Protein AF-A0A963SPI1-F1 (afdb_monomer_lite)

Sequence (240 aa):
MTALRAFLAALAAMLATFTIPAAGLAQEHLEPIAEPDKGLGGYSALLRTAFDDAYADSAILNGTIIPSFTVEKSVALHERRGRYRIEVLAPQEHLWRYILAGMYGNGSVRRVDIPPDEAEKARQQEIREIMRGLPRDPRDVPLRRCSRRISGETAQLLMRAWQSGLVDIRPFEKGEITAIIMDGTSYEFWAADAEGSKRGSIYAPTYGKSDRLAKLLRSMAEFCERRGKESTVAQLASAV

Foldseek 3Di:
DPPPPPPVVVVVVVPPDPPPPPVPPLQPQQDFPPDPDCFVVPPVVLVCLQPVVQVDPQFQKKKKKAALPDWIKIWTWGDDPLWIKIKIKTFPDHSCLVVVLVCLVVVVDFDPPDDPVCGVVVSVVSSCVSCVPPDPGSNPGDIDMFMGTDDSLLVVLQSVLLVVLLSPFAADDRPNCVLSPDRWMKMKIWGADPVGIGIGIDTHDDDDSNVLNVVLRVQSVCVRVVNHDSVVNSVSSNVD

Radius of gyration: 24.72 Å; chains: 1; bounding box: 71×67×72 Å

pLDDT: mean 83.84, std 18.61, range [34.75, 98.44]

Structure (mmCIF, N/CA/C/O backbone):
data_AF-A0A963SPI1-F1
#
_entry.id   AF-A0A963SPI1-F1
#
loop_
_atom_site.group_PDB
_atom_site.id
_atom_site.type_symbol
_atom_site.label_atom_id
_atom_site.label_alt_id
_atom_site.label_comp_id
_atom_site.label_asym_id
_atom_site.label_entity_id
_atom_site.label_seq_id
_atom_site.pdbx_PDB_ins_code
_atom_site.Cartn_x
_atom_site.Cartn_y
_atom_site.Cartn_z
_atom_site.occupancy
_atom_site.B_iso_or_equiv
_atom_site.auth_seq_id
_atom_site.auth_comp_id
_atom_site.auth_asym_id
_atom_site.auth_atom_id
_atom_site.pdbx_PDB_model_num
ATOM 1 N N . MET A 1 1 ? -46.316 53.132 38.571 1.00 50.16 1 MET A N 1
ATOM 2 C CA . MET A 1 1 ? -45.222 52.128 38.574 1.00 50.16 1 MET A CA 1
ATOM 3 C C . MET A 1 1 ? -45.549 50.978 37.614 1.00 50.16 1 MET A C 1
ATOM 5 O O . MET A 1 1 ? -45.608 49.826 38.020 1.00 50.16 1 MET A O 1
ATOM 9 N N . THR A 1 2 ? -45.774 51.277 36.331 1.00 51.62 2 THR A N 1
ATOM 10 C CA . THR A 1 2 ? -46.364 50.306 35.378 1.00 51.62 2 THR A CA 1
ATOM 11 C C . THR A 1 2 ? -45.772 50.405 33.969 1.00 51.62 2 THR A C 1
ATOM 13 O O . THR A 1 2 ? -46.293 49.801 33.044 1.00 51.62 2 THR A O 1
ATOM 16 N N . ALA A 1 3 ? -44.668 51.141 33.800 1.00 46.72 3 ALA A N 1
ATOM 17 C CA . ALA A 1 3 ? -44.046 51.386 32.494 1.00 46.72 3 ALA A CA 1
ATOM 18 C C . ALA A 1 3 ? -42.634 50.781 32.345 1.00 46.72 3 ALA A C 1
ATOM 20 O O . ALA A 1 3 ? -42.069 50.818 31.261 1.00 46.72 3 ALA A O 1
ATOM 21 N N . LEU A 1 4 ? -42.061 50.190 33.404 1.00 44.88 4 LEU A N 1
ATOM 22 C CA . LEU A 1 4 ? -40.656 49.745 33.404 1.00 44.88 4 LEU A CA 1
ATOM 23 C C . LEU A 1 4 ? -40.458 48.227 33.234 1.00 44.88 4 LEU A C 1
ATOM 25 O O . LEU A 1 4 ? -39.329 47.758 33.187 1.00 44.88 4 LEU A O 1
ATOM 29 N N . ARG A 1 5 ? -41.539 47.439 33.145 1.00 45.16 5 ARG A N 1
ATOM 30 C CA . ARG A 1 5 ? -41.461 45.970 32.997 1.00 45.16 5 ARG A CA 1
ATOM 31 C C . ARG A 1 5 ? -41.656 45.464 31.564 1.00 45.16 5 ARG A C 1
ATOM 33 O O . ARG A 1 5 ? -41.385 44.300 31.307 1.00 45.16 5 ARG A O 1
ATOM 40 N N . ALA A 1 6 ? -42.064 46.325 30.631 1.00 46.97 6 ALA A N 1
ATOM 41 C CA . ALA A 1 6 ? -42.329 45.929 29.245 1.00 46.97 6 ALA A CA 1
ATOM 42 C C . ALA A 1 6 ? -41.092 45.987 28.326 1.00 46.97 6 ALA A C 1
ATOM 44 O O . ALA A 1 6 ? -41.107 45.397 27.253 1.00 46.97 6 ALA A O 1
ATOM 45 N N . PHE A 1 7 ? -40.005 46.650 28.739 1.00 41.88 7 PHE A N 1
ATOM 46 C CA . PHE A 1 7 ? -38.838 46.855 27.868 1.00 41.88 7 PHE A CA 1
ATOM 47 C C . PHE A 1 7 ? -37.773 45.748 27.947 1.00 41.88 7 PHE A C 1
ATOM 49 O O . PHE A 1 7 ? -36.949 45.626 27.048 1.00 41.88 7 PHE A O 1
ATOM 56 N N . LEU A 1 8 ? -37.801 44.899 28.980 1.00 43.69 8 LEU A N 1
ATOM 57 C CA . LEU A 1 8 ? -36.815 43.820 29.160 1.00 43.69 8 LEU A CA 1
ATOM 58 C C . LEU A 1 8 ? -37.213 42.489 28.499 1.00 43.69 8 LEU A C 1
ATOM 60 O O . LEU A 1 8 ? -36.364 41.618 28.343 1.00 43.69 8 LEU A O 1
ATOM 64 N N . ALA A 1 9 ? -38.463 42.334 28.052 1.00 45.97 9 ALA A N 1
ATOM 65 C CA . ALA A 1 9 ? -38.912 41.127 27.351 1.00 45.97 9 ALA A CA 1
ATOM 66 C C . ALA A 1 9 ? -38.620 41.151 25.836 1.00 45.97 9 ALA A C 1
ATOM 68 O O . ALA A 1 9 ? -38.639 40.105 25.195 1.00 45.97 9 ALA A O 1
ATOM 69 N N . ALA A 1 10 ? -38.318 42.319 25.258 1.00 45.59 10 ALA A N 1
ATOM 70 C CA . ALA A 1 10 ? -38.104 42.463 23.815 1.00 45.59 10 ALA A CA 1
ATOM 71 C C . ALA A 1 10 ? -36.644 42.246 23.370 1.00 45.59 10 ALA A C 1
ATOM 73 O O . ALA A 1 10 ? -36.401 42.013 22.190 1.00 45.59 10 ALA A O 1
ATOM 74 N N . LEU A 1 11 ? -35.669 42.270 24.290 1.00 43.75 11 LEU A N 1
ATOM 75 C CA . LEU A 1 11 ? -34.249 42.097 23.945 1.00 43.75 11 LEU A CA 1
ATOM 76 C C . LEU A 1 11 ? -33.774 40.632 24.005 1.00 43.75 11 LEU A C 1
ATOM 78 O O . LEU A 1 11 ? -32.748 40.294 23.425 1.00 43.75 11 LEU A O 1
ATOM 82 N N . ALA A 1 12 ? -34.532 39.742 24.652 1.00 46.97 12 ALA A N 1
ATOM 83 C CA . ALA A 1 12 ? -34.200 38.316 24.744 1.00 46.97 12 ALA A CA 1
ATOM 84 C C . ALA A 1 12 ? -34.643 37.494 23.513 1.00 46.97 12 ALA A C 1
ATOM 86 O O . ALA A 1 12 ? -34.220 36.354 23.357 1.00 46.97 12 ALA A O 1
ATOM 87 N N . ALA A 1 13 ? -35.463 38.064 22.622 1.00 49.16 13 ALA A N 1
ATOM 88 C CA . ALA A 1 13 ? -35.969 37.380 21.427 1.00 49.16 13 ALA A CA 1
ATOM 89 C C . ALA A 1 13 ? -35.150 37.657 20.147 1.00 49.16 13 ALA A C 1
ATOM 91 O O . ALA A 1 13 ? -35.401 37.038 19.118 1.00 49.16 13 ALA A O 1
ATOM 92 N N . MET A 1 14 ? -34.155 38.552 20.196 1.00 49.16 14 MET A N 1
ATOM 93 C CA . MET A 1 14 ? -33.304 38.926 19.048 1.00 49.16 14 MET A CA 1
ATOM 94 C C . MET A 1 14 ? -31.909 38.276 19.063 1.00 49.16 14 MET A C 1
ATOM 96 O O . MET A 1 14 ? -31.005 38.706 18.357 1.00 49.16 14 MET A O 1
ATOM 100 N N . LEU A 1 15 ? -31.730 37.222 19.860 1.00 49.06 15 LEU A N 1
ATOM 101 C CA . LEU A 1 15 ? -30.539 36.361 19.858 1.00 49.06 15 LEU A CA 1
ATOM 102 C C . LEU A 1 15 ? -30.896 34.907 19.506 1.00 49.06 15 LEU A C 1
ATOM 104 O O . LEU A 1 15 ? -30.156 33.976 19.811 1.00 49.06 15 LEU A O 1
ATOM 108 N N . ALA A 1 16 ? -32.020 34.712 18.813 1.00 51.41 16 ALA A N 1
ATOM 109 C CA . ALA A 1 16 ? -32.332 33.469 18.124 1.00 51.41 16 ALA A CA 1
ATOM 110 C C . ALA A 1 16 ? -31.527 33.403 16.814 1.00 51.41 16 ALA A C 1
ATOM 112 O O . ALA A 1 16 ? -32.007 33.711 15.728 1.00 51.41 16 ALA A O 1
ATOM 113 N N . THR A 1 17 ? -30.261 33.012 16.966 1.00 54.44 17 THR A N 1
ATOM 114 C CA . THR A 1 17 ? -29.636 31.970 16.139 1.00 54.44 17 THR A CA 1
ATOM 115 C C . THR A 1 17 ? -29.751 32.136 14.620 1.00 54.44 17 THR A C 1
ATOM 117 O O . THR A 1 17 ? -30.394 31.339 13.942 1.00 54.44 17 THR A O 1
ATOM 120 N N . PHE A 1 18 ? -28.973 33.064 14.058 1.00 50.84 18 PHE A N 1
ATOM 121 C CA . PHE A 1 18 ? -28.321 32.803 12.771 1.00 50.84 18 PHE A CA 1
ATOM 122 C C . PHE A 1 18 ? -27.189 31.790 12.997 1.00 50.84 18 PHE A C 1
ATOM 124 O O . PHE A 1 18 ? -26.007 32.125 12.986 1.00 50.84 18 PHE A O 1
ATOM 131 N N . THR A 1 19 ? -27.537 30.525 13.235 1.00 55.22 19 THR A N 1
ATOM 132 C CA . THR A 1 19 ? -26.597 29.439 12.956 1.00 55.22 19 THR A CA 1
ATOM 133 C C . THR A 1 19 ? -26.555 29.307 11.443 1.00 55.22 19 THR A C 1
ATOM 135 O O . THR A 1 19 ? -27.370 28.599 10.855 1.00 55.22 19 THR A O 1
ATOM 138 N N . ILE A 1 20 ? -25.653 30.049 10.797 1.00 57.66 20 ILE A N 1
ATOM 139 C CA . ILE A 1 20 ? -25.292 29.763 9.409 1.00 57.66 20 ILE A CA 1
ATOM 140 C C . ILE A 1 20 ? -24.805 28.308 9.420 1.00 57.66 20 ILE A C 1
ATOM 142 O O . ILE A 1 20 ? -23.874 28.007 10.174 1.00 57.66 20 ILE A O 1
ATOM 146 N N . PRO A 1 21 ? -25.430 27.387 8.668 1.00 52.66 21 PRO A N 1
ATOM 147 C CA . PRO A 1 21 ? -24.948 26.023 8.565 1.00 52.66 21 PRO A CA 1
ATOM 148 C C . PRO A 1 21 ? -23.606 26.054 7.828 1.00 52.66 21 PRO A C 1
ATOM 150 O O . PRO A 1 21 ? -23.531 25.900 6.615 1.00 52.66 21 PRO A O 1
ATOM 153 N N . ALA A 1 22 ? -22.517 26.235 8.574 1.00 49.44 22 ALA A N 1
ATOM 154 C CA . ALA A 1 22 ? -21.147 26.103 8.083 1.00 49.44 22 ALA A CA 1
ATOM 155 C C . ALA A 1 22 ? -20.777 24.636 7.765 1.00 49.44 22 ALA A C 1
ATOM 157 O O . ALA A 1 22 ? -19.619 24.327 7.509 1.00 49.44 22 ALA A O 1
ATOM 158 N N . ALA A 1 23 ? -21.754 23.724 7.773 1.00 50.09 23 ALA A N 1
ATOM 159 C CA . ALA A 1 23 ? -21.571 22.314 7.453 1.00 50.09 23 ALA A CA 1
ATOM 160 C C . ALA A 1 23 ? -21.518 22.028 5.937 1.00 50.09 23 ALA A C 1
ATOM 162 O O . ALA A 1 23 ? -21.155 20.923 5.553 1.00 50.09 23 ALA A O 1
ATOM 163 N N . GLY A 1 24 ? -21.852 22.996 5.073 1.00 46.28 24 GLY A N 1
ATOM 164 C CA . GLY A 1 24 ? -21.962 22.763 3.625 1.00 46.28 24 GLY A CA 1
ATOM 165 C C . GLY A 1 24 ? -20.646 22.740 2.839 1.00 46.28 24 GLY A C 1
ATOM 166 O O . GLY A 1 24 ? -20.611 22.165 1.762 1.00 46.28 24 GLY A O 1
ATOM 167 N N . LEU A 1 25 ? -19.560 23.326 3.355 1.00 46.91 25 LEU A N 1
ATOM 168 C CA . LEU A 1 25 ? -18.311 23.482 2.585 1.00 46.91 25 LEU A CA 1
ATOM 169 C C . LEU A 1 25 ? -17.257 22.397 2.859 1.00 46.91 25 LEU A C 1
ATOM 171 O O . LEU A 1 25 ? -16.253 22.336 2.161 1.00 46.91 25 LEU A O 1
ATOM 175 N N . ALA A 1 26 ? -17.466 21.529 3.854 1.00 47.22 26 ALA A N 1
ATOM 176 C CA . ALA A 1 26 ? -16.507 20.472 4.198 1.00 47.22 26 ALA A CA 1
ATOM 177 C C . ALA A 1 26 ? -16.793 19.120 3.511 1.00 47.22 26 ALA A C 1
ATOM 179 O O . ALA A 1 26 ? -15.982 18.206 3.620 1.00 47.22 26 ALA A O 1
ATOM 180 N N . GLN A 1 27 ? -17.927 18.969 2.815 1.00 46.44 27 GLN A N 1
ATOM 181 C CA . GLN A 1 27 ? -18.334 17.698 2.189 1.00 46.44 27 GLN A CA 1
ATOM 182 C C . GLN A 1 27 ? -18.247 17.685 0.655 1.00 46.44 27 GLN A C 1
ATOM 184 O O . GLN A 1 27 ? -18.363 16.616 0.063 1.00 46.44 27 GLN A O 1
ATOM 189 N N . GLU A 1 28 ? -17.963 18.816 0.002 1.00 44.62 28 GLU A N 1
ATOM 190 C CA . GLU A 1 28 ? -17.871 18.929 -1.470 1.00 44.62 28 GLU A CA 1
ATOM 191 C C . GLU A 1 28 ? -16.689 18.164 -2.105 1.00 44.62 28 GLU A C 1
ATOM 193 O O . GLU A 1 28 ? -16.480 18.231 -3.312 1.00 44.62 28 GLU A O 1
ATOM 198 N N . HIS A 1 29 ? -15.884 17.439 -1.323 1.00 49.47 29 HIS A N 1
ATOM 199 C CA . HIS A 1 29 ? -14.710 16.707 -1.821 1.00 49.47 29 HIS A CA 1
ATOM 200 C C . HIS A 1 29 ? -14.813 15.189 -1.677 1.00 49.47 29 HIS A C 1
ATOM 202 O O . HIS A 1 29 ? -13.888 14.477 -2.064 1.00 49.47 29 HIS A O 1
ATOM 208 N N . LEU A 1 30 ? -15.931 14.686 -1.151 1.00 46.31 30 LEU A N 1
ATOM 209 C CA . LEU A 1 30 ? -16.213 13.256 -1.078 1.00 46.31 30 LEU A CA 1
ATOM 210 C C . LEU A 1 30 ? -17.037 12.840 -2.292 1.00 46.31 30 LEU A C 1
ATOM 212 O O . LEU A 1 30 ? -18.181 12.415 -2.157 1.00 46.31 30 LEU A O 1
ATOM 216 N N . GLU A 1 31 ? -16.471 12.992 -3.488 1.00 48.97 31 GLU A N 1
ATOM 217 C CA . GLU A 1 31 ? -17.098 12.416 -4.673 1.00 48.97 31 GLU A CA 1
ATOM 218 C C . GLU A 1 31 ? -17.081 10.884 -4.538 1.00 48.97 31 GLU A C 1
ATOM 220 O O . GLU A 1 31 ? -16.003 10.292 -4.381 1.00 48.97 31 GLU A O 1
ATOM 225 N N . PRO A 1 32 ? -18.250 10.214 -4.575 1.00 53.91 32 PRO A N 1
ATOM 226 C CA . PRO A 1 32 ? -18.301 8.768 -4.684 1.00 53.91 32 PRO A CA 1
ATOM 227 C C . PRO A 1 32 ? -17.506 8.373 -5.921 1.00 53.91 32 PRO A C 1
ATOM 229 O O . PRO A 1 32 ? -17.766 8.858 -7.022 1.00 53.91 32 PRO A O 1
ATOM 232 N N . ILE A 1 33 ? -16.510 7.512 -5.744 1.00 53.50 33 ILE A N 1
ATOM 233 C CA . ILE A 1 33 ? -15.675 7.074 -6.859 1.00 53.50 33 ILE A CA 1
ATOM 234 C C . ILE A 1 33 ? -16.546 6.172 -7.726 1.00 53.50 33 ILE A C 1
ATOM 236 O O . ILE A 1 33 ? -16.754 5.006 -7.399 1.00 53.50 33 ILE A O 1
ATOM 240 N N . ALA A 1 34 ? -17.102 6.755 -8.789 1.00 47.00 34 ALA A N 1
ATOM 241 C CA . ALA A 1 34 ? -18.161 6.143 -9.582 1.00 47.00 34 ALA A CA 1
ATOM 242 C C . ALA A 1 34 ? -17.726 4.837 -10.261 1.00 47.00 34 ALA A C 1
ATOM 244 O O . ALA A 1 34 ? -18.569 3.989 -10.513 1.00 47.00 34 ALA A O 1
ATOM 245 N N . GLU A 1 35 ? -16.430 4.621 -10.485 1.00 48.31 35 GLU A N 1
ATOM 246 C CA . GLU A 1 35 ? -15.875 3.338 -10.912 1.00 48.31 35 GLU A CA 1
ATOM 247 C C . GLU A 1 35 ? -14.412 3.228 -10.450 1.00 48.31 35 GLU A C 1
ATOM 249 O O . GLU A 1 35 ? -13.738 4.256 -10.318 1.00 48.31 35 GLU A O 1
ATOM 254 N N . PRO A 1 36 ? -13.867 2.015 -10.220 1.00 46.44 36 PRO A N 1
ATOM 255 C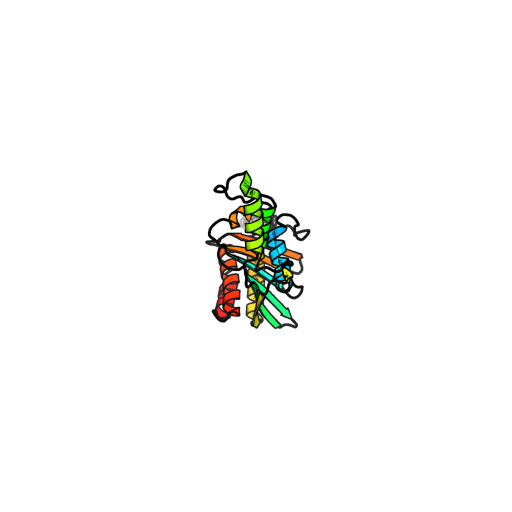 CA . PRO A 1 36 ? -12.428 1.829 -10.087 1.00 46.44 36 PRO A CA 1
ATOM 256 C C . PRO A 1 36 ? -11.731 2.383 -11.336 1.00 46.44 36 PRO A C 1
ATOM 258 O O . PRO A 1 36 ? -11.777 1.817 -12.425 1.00 46.44 36 PRO A O 1
ATOM 261 N N . ASP A 1 37 ? -11.130 3.547 -11.131 1.00 43.88 37 ASP A N 1
ATOM 262 C CA . ASP A 1 37 ? -10.490 4.396 -12.119 1.00 43.88 37 ASP A CA 1
ATOM 263 C C . ASP A 1 37 ? -9.557 3.626 -13.062 1.00 43.88 37 ASP A C 1
ATOM 265 O O . ASP A 1 37 ? -8.647 2.909 -12.637 1.00 43.88 37 ASP A O 1
ATOM 269 N N . LYS A 1 38 ? -9.790 3.802 -14.365 1.00 40.81 38 LYS A N 1
ATOM 270 C CA . LYS A 1 38 ? -8.961 3.260 -15.449 1.00 40.81 38 LYS A CA 1
ATOM 271 C C . LYS A 1 38 ? -7.792 4.199 -15.803 1.00 40.81 38 LYS A C 1
ATOM 273 O O . LYS A 1 38 ? -6.971 3.853 -16.650 1.00 40.81 38 LYS A O 1
ATOM 278 N N . GLY A 1 39 ? -7.679 5.384 -15.188 1.00 34.75 39 GLY A N 1
ATOM 279 C CA . GLY A 1 39 ? -6.649 6.396 -15.455 1.00 34.75 39 GLY A CA 1
ATOM 280 C C . GLY A 1 39 ? -5.752 6.650 -14.240 1.00 34.75 39 GLY A C 1
ATOM 281 O O . GLY A 1 39 ? -6.246 7.005 -13.190 1.00 34.75 39 GLY A O 1
ATOM 282 N N . LEU A 1 40 ? -4.428 6.488 -14.404 1.00 45.50 40 LEU A N 1
ATOM 283 C CA . LEU A 1 40 ? -3.452 5.911 -13.437 1.00 45.50 40 LEU A CA 1
ATOM 284 C C . LEU A 1 40 ? -3.445 4.374 -13.413 1.00 45.50 40 LEU A C 1
ATOM 286 O O . LEU A 1 40 ? -2.625 3.777 -12.717 1.00 45.50 40 LEU A O 1
ATOM 290 N N . GLY A 1 41 ? -4.291 3.743 -14.237 1.00 49.94 41 GLY A N 1
ATOM 291 C CA . GLY A 1 41 ? -4.632 2.313 -14.259 1.00 49.94 41 GLY A CA 1
ATOM 292 C C . GLY A 1 41 ? -3.511 1.299 -14.523 1.00 49.94 41 GLY A C 1
ATOM 293 O O . GLY A 1 41 ? -3.811 0.151 -14.819 1.00 49.94 41 GLY A O 1
ATOM 294 N N . GLY A 1 42 ? -2.240 1.689 -14.415 1.00 70.69 42 GLY A N 1
ATOM 295 C CA . GLY A 1 42 ? -1.113 0.767 -14.355 1.00 70.69 42 GLY A CA 1
ATOM 296 C C . GLY A 1 42 ? -0.825 0.349 -12.918 1.00 70.69 42 GLY A C 1
ATOM 297 O O . GLY A 1 42 ? -1.069 -0.796 -12.559 1.00 70.69 42 GLY A O 1
ATOM 298 N N . TYR A 1 43 ? -0.310 1.264 -12.084 1.00 86.88 43 TYR A N 1
ATOM 299 C CA . TYR A 1 43 ? 0.331 0.842 -10.837 1.00 86.88 43 TYR A CA 1
ATOM 300 C C . TYR A 1 43 ? -0.631 0.545 -9.688 1.00 86.88 43 TYR A C 1
ATOM 302 O O . TYR A 1 43 ? -0.568 -0.546 -9.138 1.00 86.88 43 TYR A O 1
ATOM 310 N N . SER A 1 44 ? -1.583 1.423 -9.367 1.00 85.75 44 SER A N 1
ATOM 311 C CA . SER A 1 44 ? -2.592 1.111 -8.340 1.00 85.75 44 SER A CA 1
ATOM 312 C C . SER A 1 44 ? -3.443 -0.102 -8.741 1.00 85.75 44 SER A C 1
ATOM 314 O O . SER A 1 44 ? -3.796 -0.928 -7.904 1.00 85.75 44 SER A O 1
ATOM 316 N N . ALA A 1 45 ? -3.724 -0.268 -10.040 1.00 86.75 45 ALA A N 1
ATOM 317 C CA . ALA A 1 45 ? -4.393 -1.459 -10.564 1.00 86.75 45 ALA A CA 1
ATOM 318 C C . ALA A 1 45 ? -3.518 -2.718 -10.436 1.00 86.75 45 ALA A C 1
ATOM 320 O O . ALA A 1 45 ? -4.021 -3.765 -10.032 1.00 86.75 45 ALA A O 1
ATOM 321 N N . LEU A 1 46 ? -2.215 -2.613 -10.718 1.00 91.50 46 LEU A N 1
ATOM 322 C CA . LEU A 1 46 ? -1.233 -3.675 -10.496 1.00 91.50 46 LEU A CA 1
ATOM 323 C C . LEU A 1 46 ? -1.173 -4.071 -9.020 1.00 91.50 46 LEU A C 1
ATOM 325 O O . LEU A 1 46 ? -1.220 -5.256 -8.715 1.00 91.50 46 LEU A O 1
ATOM 329 N N . LEU A 1 47 ? -1.119 -3.093 -8.112 1.00 93.31 47 LEU A N 1
ATOM 330 C CA . LEU A 1 47 ? -1.105 -3.314 -6.667 1.00 93.31 47 LEU A CA 1
ATOM 331 C C . LEU A 1 47 ? -2.384 -4.017 -6.211 1.00 93.31 47 LEU A C 1
ATOM 333 O O . LEU A 1 47 ? -2.305 -5.010 -5.502 1.00 93.31 47 LEU A O 1
ATOM 337 N N . ARG A 1 48 ? -3.558 -3.564 -6.660 1.00 91.19 48 ARG A N 1
ATOM 338 C CA . ARG A 1 48 ? -4.842 -4.226 -6.367 1.00 91.19 48 ARG A CA 1
ATOM 339 C C . ARG A 1 48 ? -4.921 -5.637 -6.930 1.00 91.19 48 ARG A C 1
ATOM 341 O O . ARG A 1 48 ? -5.480 -6.509 -6.286 1.00 91.19 48 ARG A O 1
ATOM 348 N N . THR A 1 49 ? -4.362 -5.848 -8.117 1.00 92.94 49 THR A N 1
ATOM 349 C CA . THR A 1 49 ? -4.303 -7.163 -8.761 1.00 92.94 49 THR A CA 1
ATOM 350 C C . THR A 1 49 ? -3.397 -8.107 -7.975 1.00 92.94 49 THR A C 1
ATOM 352 O O . THR A 1 49 ? -3.776 -9.240 -7.717 1.00 92.94 49 THR A O 1
ATOM 355 N N . ALA A 1 50 ? -2.215 -7.642 -7.569 1.00 95.56 50 ALA A N 1
ATOM 356 C CA . ALA A 1 50 ? -1.263 -8.441 -6.808 1.00 95.56 50 ALA A CA 1
ATOM 357 C C . ALA A 1 50 ? -1.706 -8.661 -5.352 1.00 95.56 50 ALA A C 1
ATOM 359 O O . ALA A 1 50 ? -1.364 -9.679 -4.769 1.00 95.56 50 ALA A O 1
ATOM 360 N N . PHE A 1 51 ? -2.444 -7.722 -4.755 1.00 96.75 51 PHE A N 1
ATOM 361 C CA . PHE A 1 51 ? -2.931 -7.782 -3.372 1.00 96.75 51 PHE A CA 1
ATOM 362 C C . PHE A 1 51 ? -4.440 -8.025 -3.280 1.00 96.75 51 PHE A C 1
ATOM 364 O O . PHE A 1 51 ? -5.074 -7.518 -2.356 1.00 96.75 51 PHE A O 1
ATOM 371 N N . ASP A 1 52 ? -5.021 -8.763 -4.221 1.00 93.75 52 ASP A N 1
ATOM 372 C CA . ASP A 1 52 ? -6.466 -9.002 -4.326 1.00 93.75 52 ASP A CA 1
ATOM 373 C C . ASP A 1 52 ? -7.129 -9.387 -2.991 1.00 93.75 52 ASP A C 1
ATOM 375 O O . ASP A 1 52 ? -8.148 -8.810 -2.613 1.00 93.75 52 ASP A O 1
ATOM 379 N N . ASP A 1 53 ? -6.492 -10.259 -2.212 1.00 92.12 53 ASP A N 1
ATOM 380 C CA . ASP A 1 53 ? -6.943 -10.684 -0.889 1.00 92.12 53 ASP A CA 1
ATOM 381 C C . ASP A 1 53 ? -7.129 -9.516 0.090 1.00 92.12 53 ASP A C 1
ATOM 383 O O . ASP A 1 53 ? -8.076 -9.509 0.878 1.00 92.12 53 ASP A O 1
ATOM 387 N N . ALA A 1 54 ? -6.260 -8.505 0.037 1.00 94.06 54 ALA A N 1
ATOM 388 C CA . ALA A 1 54 ? -6.351 -7.329 0.898 1.00 94.06 54 ALA A CA 1
ATOM 389 C C . ALA A 1 54 ? -7.480 -6.368 0.472 1.00 94.06 54 ALA A C 1
ATOM 391 O O . ALA A 1 54 ? -7.849 -5.489 1.253 1.00 94.06 54 ALA A O 1
ATOM 392 N N . TYR A 1 55 ? -8.030 -6.546 -0.734 1.00 90.56 55 TYR A N 1
ATOM 393 C CA . TYR A 1 55 ? -9.176 -5.813 -1.286 1.00 90.56 55 TYR A CA 1
ATOM 394 C C . TYR A 1 55 ? -10.447 -6.675 -1.393 1.00 90.56 55 TYR A C 1
ATOM 396 O O . TYR A 1 55 ? -11.445 -6.221 -1.949 1.00 90.56 55 TYR A O 1
ATOM 404 N N . ALA A 1 56 ? -10.431 -7.908 -0.880 1.00 90.19 56 ALA A N 1
ATOM 405 C CA . ALA A 1 56 ? -11.593 -8.791 -0.890 1.00 90.19 56 ALA A CA 1
ATOM 406 C C . ALA A 1 56 ? -12.748 -8.223 -0.045 1.00 90.19 56 ALA A C 1
ATOM 408 O O . ALA A 1 56 ? -12.510 -7.499 0.917 1.00 90.19 56 ALA A O 1
ATOM 409 N N . ASP A 1 57 ? -13.984 -8.667 -0.295 1.00 85.81 57 ASP A N 1
ATOM 410 C CA . ASP A 1 57 ? -15.208 -8.200 0.395 1.00 85.81 57 ASP A CA 1
ATOM 411 C C . ASP A 1 57 ? -15.165 -8.286 1.933 1.00 85.81 57 ASP A C 1
ATOM 413 O O . ASP A 1 57 ? -15.935 -7.638 2.636 1.00 85.81 57 ASP A O 1
ATOM 417 N N . SER A 1 58 ? -14.275 -9.117 2.481 1.00 88.88 58 SER A N 1
ATOM 418 C CA . SER A 1 58 ? -14.079 -9.241 3.930 1.00 88.88 58 SER A CA 1
ATOM 419 C C . SER A 1 58 ? -13.181 -8.161 4.544 1.00 88.88 58 SER A C 1
ATOM 421 O O . SER A 1 58 ? -13.060 -8.110 5.771 1.00 88.88 58 SER A O 1
ATOM 423 N N . ALA A 1 59 ? -12.504 -7.352 3.726 1.00 93.75 59 ALA A N 1
ATOM 424 C CA . ALA A 1 59 ? -11.683 -6.233 4.162 1.00 93.75 59 ALA A CA 1
ATOM 425 C C . ALA A 1 59 ? -12.574 -5.004 4.384 1.00 93.75 59 ALA A C 1
ATOM 427 O O . ALA A 1 59 ? -13.198 -4.497 3.458 1.00 93.75 59 ALA A O 1
ATOM 428 N N . ILE A 1 60 ? -12.629 -4.512 5.621 1.00 94.31 60 ILE A N 1
ATOM 429 C CA . ILE A 1 60 ? -13.408 -3.312 5.969 1.00 94.31 60 ILE A CA 1
ATOM 430 C C . ILE A 1 60 ? -12.630 -2.044 5.596 1.00 94.31 60 ILE A C 1
ATOM 432 O O . ILE A 1 60 ? -13.190 -1.058 5.121 1.00 94.31 60 ILE A O 1
ATOM 436 N N . LEU A 1 61 ? -11.318 -2.072 5.824 1.00 95.50 61 LEU A N 1
ATOM 437 C CA . LEU A 1 61 ? -10.392 -1.023 5.417 1.00 95.50 61 LEU A CA 1
ATOM 438 C C . LEU A 1 61 ? -9.111 -1.650 4.880 1.00 95.50 61 LEU A C 1
ATOM 440 O O . LEU A 1 61 ? -8.715 -2.745 5.292 1.00 95.50 61 LEU A O 1
ATOM 444 N N . ASN A 1 62 ? -8.472 -0.926 3.972 1.00 96.12 62 ASN A N 1
ATOM 445 C CA . ASN A 1 62 ? -7.207 -1.275 3.353 1.00 96.12 62 ASN A CA 1
ATOM 446 C C . ASN A 1 62 ? -6.318 -0.028 3.280 1.00 96.12 62 ASN A C 1
ATOM 448 O O . ASN A 1 62 ? -6.797 1.085 3.049 1.00 96.12 62 ASN A O 1
ATOM 452 N N . GLY A 1 63 ? -5.014 -0.212 3.447 1.00 96.56 63 GLY A N 1
ATOM 453 C CA . GLY A 1 63 ? -4.041 0.754 2.973 1.00 96.56 63 GLY A CA 1
ATOM 454 C C . GLY A 1 63 ? -2.823 0.080 2.364 1.00 96.56 63 GLY A C 1
ATOM 455 O O . GLY A 1 63 ? -2.391 -0.980 2.810 1.00 96.56 63 GLY A O 1
ATOM 456 N N . THR A 1 64 ? -2.243 0.718 1.355 1.00 96.69 64 THR A N 1
ATOM 457 C CA . THR A 1 64 ? -1.027 0.262 0.687 1.00 96.69 64 THR A CA 1
ATOM 458 C C . THR A 1 64 ? 0.096 1.262 0.927 1.00 96.69 64 THR A C 1
ATOM 460 O O . THR A 1 64 ? -0.044 2.453 0.667 1.00 96.69 64 THR A O 1
ATOM 463 N N . ILE A 1 65 ? 1.214 0.772 1.454 1.00 96.56 65 ILE A N 1
ATOM 464 C CA . ILE A 1 65 ? 2.465 1.501 1.651 1.00 96.56 65 ILE A CA 1
ATOM 465 C C . ILE A 1 65 ? 3.325 1.266 0.408 1.00 96.56 65 ILE A C 1
ATOM 467 O O . ILE A 1 65 ? 3.646 0.119 0.093 1.00 96.56 65 ILE A O 1
ATOM 471 N N . ILE A 1 66 ? 3.715 2.345 -0.268 1.00 94.94 66 ILE A N 1
ATOM 472 C CA . ILE A 1 66 ? 4.465 2.324 -1.529 1.00 94.94 66 ILE A CA 1
ATOM 473 C C . ILE A 1 66 ? 5.775 3.109 -1.332 1.00 94.94 66 ILE A C 1
ATOM 475 O O . ILE A 1 66 ? 5.818 4.321 -1.566 1.00 94.94 66 ILE A O 1
ATOM 479 N N . PRO A 1 67 ? 6.836 2.467 -0.818 1.00 92.81 67 PRO A N 1
ATOM 480 C CA . PRO A 1 67 ? 8.133 3.108 -0.625 1.00 92.81 67 PRO A CA 1
ATOM 481 C C . PRO A 1 67 ? 8.957 3.125 -1.921 1.00 92.81 67 PRO A C 1
ATOM 483 O O . PRO A 1 67 ? 8.859 2.203 -2.724 1.00 92.81 67 PRO A O 1
ATOM 486 N N . SER A 1 68 ? 9.825 4.128 -2.106 1.00 89.12 68 SER A N 1
ATOM 487 C CA . SER A 1 68 ? 10.624 4.258 -3.342 1.00 89.12 68 SER A CA 1
ATOM 488 C C . SER A 1 68 ? 11.686 3.155 -3.514 1.00 89.12 68 SER A C 1
ATOM 490 O O . SER A 1 68 ? 12.007 2.773 -4.636 1.00 89.12 68 SER A O 1
ATOM 492 N N . PHE A 1 69 ? 12.229 2.623 -2.410 1.00 88.44 69 PHE A N 1
ATOM 493 C CA . PHE A 1 69 ? 13.416 1.742 -2.422 1.00 88.44 69 PHE A CA 1
ATOM 494 C C . PHE A 1 69 ? 13.243 0.405 -1.700 1.00 88.44 69 PHE A C 1
ATOM 496 O O . PHE A 1 69 ? 14.199 -0.354 -1.562 1.00 88.44 69 PHE A O 1
ATOM 503 N N . THR A 1 70 ? 12.043 0.108 -1.203 1.00 93.62 70 THR A N 1
ATOM 504 C CA . THR A 1 70 ? 11.741 -1.211 -0.626 1.00 93.62 70 THR A CA 1
ATOM 505 C C . THR A 1 70 ? 10.422 -1.740 -1.169 1.00 93.62 70 THR A C 1
ATOM 507 O O . THR A 1 70 ? 9.666 -0.988 -1.781 1.00 93.62 70 THR A O 1
ATOM 510 N N . VAL A 1 71 ? 10.170 -3.035 -0.999 1.00 96.12 71 VAL A N 1
ATOM 511 C CA . VAL A 1 71 ? 8.940 -3.654 -1.500 1.00 96.12 71 VAL A CA 1
ATOM 512 C C . VAL A 1 71 ? 7.701 -3.025 -0.871 1.00 96.12 71 VAL A C 1
ATOM 514 O O . VAL A 1 71 ? 7.702 -2.599 0.290 1.00 96.12 71 VAL A O 1
ATOM 517 N N . GLU A 1 72 ? 6.630 -3.009 -1.648 1.00 96.81 72 GLU A N 1
ATOM 518 C CA . GLU A 1 72 ? 5.340 -2.475 -1.250 1.00 96.81 72 GLU A CA 1
ATOM 519 C C . GLU A 1 72 ? 4.707 -3.343 -0.155 1.00 96.81 72 GLU A C 1
ATOM 521 O O . GLU A 1 72 ? 5.055 -4.512 0.034 1.00 96.81 72 GLU A O 1
ATOM 526 N N . LYS A 1 73 ? 3.757 -2.785 0.595 1.00 98.19 73 LYS A N 1
ATOM 527 C CA . LYS A 1 73 ? 2.970 -3.561 1.560 1.00 98.19 73 LYS A CA 1
ATOM 528 C C . LYS A 1 73 ? 1.513 -3.164 1.491 1.00 98.19 73 LYS A C 1
ATOM 530 O O . LYS A 1 73 ? 1.216 -1.983 1.615 1.00 98.19 73 LYS A O 1
ATOM 535 N N . SER A 1 74 ? 0.612 -4.130 1.391 1.00 98.06 74 SER A N 1
ATOM 536 C CA . SER A 1 74 ? -0.806 -3.905 1.661 1.00 98.06 74 SER A CA 1
ATOM 537 C C . SER A 1 74 ? -1.132 -4.338 3.083 1.00 98.06 74 SER A C 1
ATOM 539 O O . SER A 1 74 ? -0.643 -5.365 3.553 1.00 98.06 74 SER A O 1
ATOM 541 N N . VAL A 1 75 ? -1.933 -3.543 3.780 1.00 98.38 75 VAL A N 1
ATOM 542 C CA . VAL A 1 75 ? -2.418 -3.814 5.129 1.00 98.38 75 VAL A CA 1
ATOM 543 C C . VAL A 1 75 ? -3.932 -3.705 5.105 1.00 98.38 75 VAL A C 1
ATOM 545 O O . VAL A 1 75 ? -4.474 -2.667 4.736 1.00 98.38 75 VAL A O 1
ATOM 548 N N . ALA A 1 76 ? -4.612 -4.755 5.539 1.00 97.81 76 ALA A N 1
ATOM 549 C CA . ALA A 1 76 ? -6.063 -4.805 5.580 1.00 97.81 76 ALA A CA 1
ATOM 550 C C . ALA A 1 76 ? -6.556 -5.175 6.976 1.00 97.81 76 ALA A C 1
ATOM 552 O O . ALA A 1 76 ? -5.930 -5.955 7.698 1.00 97.81 76 ALA A O 1
ATOM 553 N N . LEU A 1 77 ? -7.705 -4.626 7.358 1.00 97.81 77 LEU A N 1
ATOM 554 C CA . LEU A 1 77 ? -8.467 -5.085 8.512 1.00 97.81 77 LEU A CA 1
ATOM 555 C C . LEU A 1 77 ? -9.625 -5.934 8.004 1.00 97.81 77 LEU A C 1
ATOM 557 O O . LEU A 1 77 ? -10.542 -5.418 7.366 1.00 97.81 77 LEU A O 1
ATOM 561 N N . HIS A 1 78 ? -9.604 -7.219 8.338 1.00 96.62 78 HIS A N 1
ATOM 562 C CA . HIS A 1 78 ? -10.691 -8.130 8.012 1.00 96.62 78 HIS A CA 1
ATOM 563 C C . HIS A 1 78 ? -11.593 -8.369 9.210 1.00 96.62 78 HIS A C 1
ATOM 565 O O . HIS A 1 78 ? -11.112 -8.542 10.337 1.00 96.62 78 HIS A O 1
ATOM 571 N N . GLU A 1 79 ? -12.883 -8.511 8.934 1.00 95.38 79 GLU A N 1
ATOM 572 C CA . GLU A 1 79 ? -13.878 -9.001 9.879 1.00 95.38 79 GLU A CA 1
ATOM 573 C C . GLU A 1 79 ? -14.444 -10.335 9.396 1.00 95.38 79 GLU A C 1
ATOM 575 O O . GLU A 1 79 ? -14.640 -10.580 8.206 1.00 95.38 79 GLU A O 1
ATOM 580 N N . ARG A 1 80 ? -14.627 -11.262 10.339 1.00 94.88 80 ARG A N 1
ATOM 581 C CA . ARG A 1 80 ? -15.343 -12.509 10.085 1.00 94.88 80 ARG A CA 1
ATOM 582 C C . ARG A 1 80 ? -16.028 -13.000 11.350 1.00 94.88 80 ARG A C 1
ATOM 584 O O . ARG A 1 80 ? -15.378 -13.603 12.214 1.00 94.88 80 ARG A O 1
ATOM 591 N N . ARG A 1 81 ? -17.355 -12.859 11.403 1.00 94.31 81 ARG A N 1
ATOM 592 C CA . ARG A 1 81 ? -18.209 -13.344 12.507 1.00 94.31 81 ARG A CA 1
ATOM 593 C C . ARG A 1 81 ? -17.824 -12.711 13.853 1.00 94.31 81 ARG A C 1
ATOM 595 O O . ARG A 1 81 ? -17.528 -13.420 14.814 1.00 94.31 81 ARG A O 1
ATOM 602 N N . GLY A 1 82 ? -17.743 -11.388 13.890 1.00 93.81 82 GLY A N 1
ATOM 603 C CA . GLY A 1 82 ? -17.367 -10.566 15.039 1.00 93.81 82 GLY A CA 1
ATOM 604 C C . GLY A 1 82 ? -15.887 -10.631 15.418 1.00 93.81 82 GLY A C 1
ATOM 605 O O . GLY A 1 82 ? -15.503 -10.114 16.466 1.00 93.81 82 GLY A O 1
ATOM 606 N N . ARG A 1 83 ? -15.042 -11.293 14.617 1.00 97.38 83 ARG A N 1
ATOM 607 C CA . ARG A 1 83 ? -13.603 -11.424 14.882 1.00 97.38 83 ARG A CA 1
ATOM 608 C C . ARG A 1 83 ? -12.805 -10.609 13.887 1.00 97.38 83 ARG A C 1
ATOM 610 O O . ARG A 1 83 ? -12.973 -10.777 12.682 1.00 97.38 83 ARG A O 1
ATOM 617 N N . TYR A 1 84 ? -11.890 -9.814 14.421 1.00 97.75 84 TYR A N 1
ATOM 618 C CA . TYR A 1 84 ? -11.076 -8.887 13.656 1.00 97.75 84 TYR A CA 1
ATOM 619 C C . TYR A 1 84 ? -9.633 -9.366 13.563 1.00 97.75 84 TYR A C 1
ATOM 621 O O . TYR A 1 84 ? -9.072 -9.930 14.512 1.00 97.75 84 TYR A O 1
ATOM 629 N N . ARG A 1 85 ? -9.022 -9.140 12.405 1.00 98.00 85 ARG A N 1
ATOM 630 C CA . ARG A 1 85 ? -7.604 -9.414 12.173 1.00 98.00 85 ARG A CA 1
ATOM 631 C C . ARG A 1 85 ? -7.002 -8.372 11.250 1.00 98.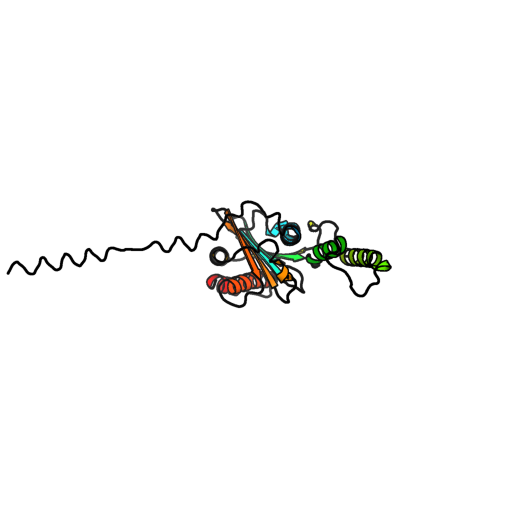00 85 ARG A C 1
ATOM 633 O O . ARG A 1 85 ? -7.627 -7.989 10.268 1.00 98.00 85 ARG A O 1
ATOM 640 N N . ILE A 1 86 ? -5.779 -7.973 11.561 1.00 98.19 86 ILE A N 1
ATOM 641 C CA . ILE A 1 86 ? -4.926 -7.236 10.638 1.00 98.19 86 ILE A CA 1
ATOM 642 C C . ILE A 1 86 ? -4.200 -8.269 9.781 1.00 98.19 86 ILE A C 1
ATOM 644 O O . ILE A 1 86 ? -3.589 -9.199 10.317 1.00 98.19 86 ILE A O 1
ATOM 648 N N . GLU A 1 87 ? -4.281 -8.111 8.469 1.00 98.19 87 GLU A N 1
ATOM 649 C CA . GLU A 1 87 ? -3.519 -8.867 7.485 1.00 98.19 87 GLU A CA 1
ATOM 650 C C . GLU A 1 87 ? -2.523 -7.937 6.791 1.00 98.19 87 GLU A C 1
ATOM 652 O O . GLU A 1 87 ? -2.842 -6.787 6.502 1.00 98.19 87 GLU A O 1
ATOM 657 N N . VAL A 1 88 ? -1.306 -8.426 6.561 1.00 98.44 88 VAL A N 1
ATOM 658 C CA . VAL A 1 88 ? -0.267 -7.724 5.804 1.00 98.44 88 VAL A CA 1
ATOM 659 C C . VAL A 1 88 ? 0.209 -8.630 4.685 1.00 98.44 88 VAL A C 1
ATOM 661 O O . VAL A 1 88 ? 0.616 -9.768 4.941 1.00 98.44 88 VAL A O 1
ATOM 664 N N . LEU A 1 89 ? 0.197 -8.099 3.469 1.00 98.44 89 LEU A N 1
ATOM 665 C CA . LEU A 1 89 ? 0.743 -8.717 2.271 1.00 98.44 89 LEU A CA 1
ATOM 666 C C . LEU A 1 89 ? 1.939 -7.895 1.798 1.00 98.44 89 LEU A C 1
ATOM 668 O O . LEU A 1 89 ? 1.842 -6.678 1.666 1.00 98.44 89 LEU A O 1
ATOM 672 N N . ALA A 1 90 ? 3.067 -8.551 1.547 1.00 98.25 90 ALA A N 1
ATOM 673 C CA . ALA A 1 90 ? 4.256 -7.914 0.987 1.00 98.25 90 ALA A CA 1
ATOM 674 C C . ALA A 1 90 ? 4.851 -8.823 -0.095 1.00 98.25 90 ALA A C 1
ATOM 676 O O . ALA A 1 90 ? 5.140 -9.986 0.209 1.00 98.25 90 ALA A O 1
ATOM 677 N N . PRO A 1 91 ? 5.067 -8.342 -1.326 1.00 97.81 91 PRO A N 1
ATOM 678 C CA . PRO A 1 91 ? 5.659 -9.148 -2.371 1.00 97.81 91 PRO A CA 1
ATOM 679 C C . PRO A 1 91 ? 7.133 -9.405 -2.040 1.00 97.81 91 PRO A C 1
ATOM 681 O O . PRO A 1 91 ? 7.767 -8.674 -1.270 1.00 97.81 91 PRO A O 1
ATOM 684 N N . GLN A 1 92 ? 7.676 -10.500 -2.565 1.00 96.56 92 GLN A N 1
ATOM 685 C CA . GLN A 1 92 ? 9.109 -10.786 -2.432 1.00 96.56 92 GLN A CA 1
ATOM 686 C C . GLN A 1 92 ? 9.965 -9.888 -3.336 1.00 96.56 92 GLN A C 1
ATOM 688 O O . GLN A 1 92 ? 11.134 -9.670 -3.039 1.00 96.56 92 GLN A O 1
ATOM 693 N N . GLU A 1 93 ? 9.361 -9.333 -4.387 1.00 95.69 93 GLU A N 1
ATOM 694 C CA . GLU A 1 93 ? 9.977 -8.460 -5.384 1.00 95.69 93 GLU A CA 1
ATOM 695 C C . GLU A 1 93 ? 9.147 -7.184 -5.554 1.00 95.69 93 GLU A C 1
ATOM 697 O O . GLU A 1 93 ? 7.933 -7.201 -5.372 1.00 95.69 93 GLU A O 1
ATOM 702 N N . HIS A 1 94 ? 9.789 -6.084 -5.942 1.00 94.88 94 HIS A N 1
ATOM 703 C CA . HIS A 1 94 ? 9.102 -4.816 -6.193 1.00 94.88 94 HIS A CA 1
ATOM 704 C C . HIS A 1 94 ? 8.126 -4.914 -7.366 1.00 94.88 94 HIS A C 1
ATOM 706 O O . HIS A 1 94 ? 8.541 -5.176 -8.501 1.00 94.88 94 HIS A O 1
ATOM 712 N N . LEU A 1 95 ? 6.852 -4.604 -7.128 1.00 94.94 95 LEU A N 1
ATOM 713 C CA . LEU A 1 95 ? 5.839 -4.599 -8.188 1.00 94.94 95 LEU A CA 1
ATOM 714 C C . LEU A 1 95 ? 6.089 -3.479 -9.207 1.00 94.94 95 LEU A C 1
ATOM 716 O O . LEU A 1 95 ? 5.762 -3.630 -10.385 1.00 94.94 95 LEU A O 1
ATOM 720 N N . TRP A 1 96 ? 6.760 -2.395 -8.805 1.00 92.31 96 TRP A N 1
ATOM 721 C CA . TRP A 1 96 ? 7.179 -1.320 -9.712 1.00 92.31 96 TRP A CA 1
ATOM 722 C C . TRP A 1 96 ? 8.007 -1.812 -10.910 1.00 92.31 96 TRP A C 1
ATOM 724 O O . TRP A 1 96 ? 7.986 -1.198 -11.977 1.00 92.31 96 TRP A O 1
ATOM 734 N N . ARG A 1 97 ? 8.693 -2.957 -10.790 1.00 94.31 97 ARG A N 1
ATOM 735 C CA . ARG A 1 97 ? 9.480 -3.541 -11.885 1.00 94.31 97 ARG A CA 1
ATOM 736 C C . ARG A 1 97 ? 8.639 -3.830 -13.137 1.00 94.31 97 ARG A C 1
ATOM 738 O O . ARG A 1 97 ? 9.149 -3.654 -14.240 1.00 94.31 97 ARG A O 1
ATOM 745 N N . TYR A 1 98 ? 7.359 -4.189 -13.001 1.00 94.44 98 TYR A N 1
ATOM 746 C CA . TYR A 1 98 ? 6.462 -4.340 -14.158 1.00 94.44 98 TYR A CA 1
ATOM 747 C C . TYR A 1 98 ? 6.234 -3.008 -14.880 1.00 94.44 98 TYR A C 1
ATOM 749 O O . TYR A 1 98 ? 6.254 -2.952 -16.110 1.00 94.44 98 TYR A O 1
ATOM 757 N N . ILE A 1 99 ? 6.051 -1.928 -14.115 1.00 91.56 99 ILE A N 1
ATOM 758 C CA . ILE A 1 99 ? 5.878 -0.582 -14.666 1.00 91.56 99 ILE A CA 1
ATOM 759 C C . ILE A 1 99 ? 7.159 -0.142 -15.368 1.00 91.56 99 ILE A C 1
ATOM 761 O O . ILE A 1 99 ? 7.101 0.303 -16.513 1.00 91.56 99 ILE A O 1
ATOM 765 N N . LEU A 1 100 ? 8.316 -0.352 -14.737 1.00 91.25 100 LEU A N 1
ATOM 766 C CA . LEU A 1 100 ? 9.613 -0.024 -15.321 1.00 91.25 100 LEU A CA 1
ATOM 767 C C . LEU A 1 100 ? 9.857 -0.777 -16.639 1.00 91.25 100 LEU A C 1
ATOM 769 O O . LEU A 1 100 ? 10.233 -0.155 -17.631 1.00 91.25 100 LEU A O 1
ATOM 773 N N . ALA A 1 101 ? 9.578 -2.084 -16.693 1.00 93.38 101 ALA A N 1
ATOM 774 C CA . ALA A 1 101 ? 9.665 -2.861 -17.933 1.00 93.38 101 ALA A CA 1
ATOM 775 C C . ALA A 1 101 ? 8.746 -2.294 -19.031 1.00 93.38 101 ALA A C 1
ATOM 777 O O . ALA A 1 101 ? 9.162 -2.170 -20.184 1.00 93.38 101 ALA A O 1
ATOM 778 N N . GLY A 1 102 ? 7.523 -1.886 -18.675 1.00 91.75 102 GLY A N 1
ATOM 779 C CA . GLY A 1 102 ? 6.602 -1.209 -19.590 1.00 91.75 102 GLY A CA 1
ATOM 780 C C . GLY A 1 102 ? 7.128 0.141 -20.093 1.00 91.75 102 GLY A C 1
ATOM 781 O O . GLY A 1 102 ? 6.998 0.439 -21.280 1.00 91.75 102 GLY A O 1
ATOM 782 N N . MET A 1 103 ? 7.776 0.927 -19.226 1.00 89.88 103 MET A N 1
ATOM 783 C CA . MET A 1 103 ? 8.387 2.217 -19.576 1.00 89.88 103 MET A CA 1
ATOM 784 C C . MET A 1 103 ? 9.582 2.068 -20.526 1.00 89.88 103 MET A C 1
ATOM 786 O O . MET A 1 103 ? 9.742 2.880 -21.435 1.00 89.88 103 MET A O 1
ATOM 790 N N . TYR A 1 104 ? 10.399 1.022 -20.376 1.00 91.06 104 TYR A N 1
ATOM 791 C CA . TYR A 1 104 ? 11.388 0.671 -21.402 1.00 91.06 104 TYR A CA 1
ATOM 792 C C . TYR A 1 104 ? 10.694 0.206 -22.692 1.00 91.06 104 TYR A C 1
ATOM 794 O O . TYR A 1 104 ? 11.029 0.663 -23.786 1.00 91.06 104 TYR A O 1
ATOM 802 N N . GLY A 1 105 ? 9.677 -0.654 -22.585 1.00 91.31 105 GLY A N 1
ATOM 803 C CA . GLY A 1 105 ? 8.950 -1.215 -23.730 1.00 91.31 105 GLY A CA 1
ATOM 804 C C . GLY A 1 105 ? 8.276 -0.170 -24.622 1.00 91.31 105 GLY A C 1
ATOM 805 O O . GLY A 1 105 ? 8.270 -0.317 -25.845 1.00 91.31 105 GLY A O 1
ATOM 806 N N . ASN A 1 106 ? 7.773 0.918 -24.038 1.00 89.81 106 ASN A N 1
ATOM 807 C CA . ASN A 1 106 ? 7.139 2.017 -24.771 1.00 89.81 106 ASN A CA 1
ATOM 808 C C . ASN A 1 106 ? 8.077 3.212 -25.048 1.00 89.81 106 ASN A C 1
ATOM 810 O O . ASN A 1 106 ? 7.648 4.185 -25.660 1.00 89.81 106 ASN A O 1
ATOM 814 N N . GLY A 1 107 ? 9.342 3.142 -24.616 1.00 87.69 107 GLY A N 1
ATOM 815 C CA . GLY A 1 107 ? 10.347 4.184 -24.845 1.00 87.69 107 GLY A CA 1
ATOM 816 C C . GLY A 1 107 ? 10.263 5.404 -23.918 1.00 87.69 107 GLY A C 1
ATOM 817 O O . GLY A 1 107 ? 11.002 6.361 -24.138 1.00 87.69 107 GLY A O 1
ATOM 818 N N . SER A 1 108 ? 9.417 5.387 -22.879 1.00 86.12 108 SER A N 1
ATOM 819 C CA . SER A 1 108 ? 9.358 6.461 -21.866 1.00 86.12 108 SER A CA 1
ATOM 820 C C . SER A 1 108 ? 10.646 6.563 -21.045 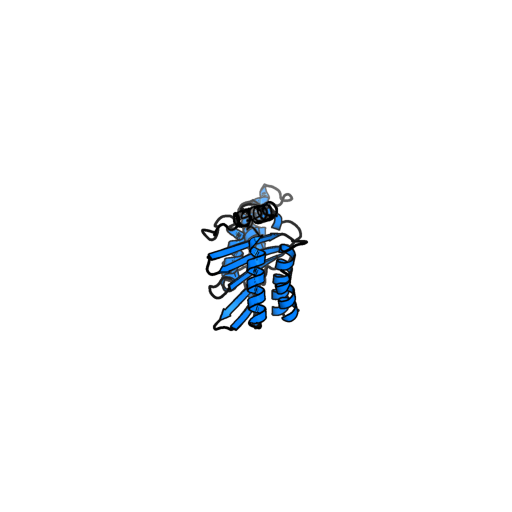1.00 86.12 108 SER A C 1
ATOM 822 O O . SER A 1 108 ? 10.976 7.632 -20.540 1.00 86.12 108 SER A O 1
ATOM 824 N N . VAL A 1 109 ? 11.374 5.452 -20.909 1.00 86.75 109 VAL A N 1
ATOM 825 C CA . VAL A 1 109 ? 12.713 5.404 -20.317 1.00 86.75 109 VAL A CA 1
ATOM 826 C C . VAL A 1 109 ? 13.693 4.946 -21.383 1.00 86.75 109 VAL A C 1
ATOM 828 O O . VAL A 1 109 ? 13.472 3.950 -22.074 1.00 86.75 109 VAL A O 1
ATOM 831 N N . ARG A 1 110 ? 14.797 5.683 -21.505 1.00 87.69 110 ARG A N 1
ATOM 832 C CA . ARG A 1 110 ? 15.896 5.370 -22.413 1.00 87.69 110 ARG A CA 1
ATOM 833 C C . ARG A 1 110 ? 17.228 5.651 -21.745 1.00 87.69 110 ARG A C 1
ATOM 835 O O . ARG A 1 110 ? 17.360 6.598 -20.972 1.00 87.69 110 ARG A O 1
ATOM 842 N N . ARG A 1 111 ? 18.215 4.842 -22.095 1.00 87.88 111 ARG A N 1
ATOM 843 C CA . ARG A 1 111 ? 19.608 5.080 -21.741 1.00 87.88 111 ARG A CA 1
ATOM 844 C C . ARG A 1 111 ? 20.193 6.108 -22.700 1.00 87.88 111 ARG A C 1
ATOM 846 O O . ARG A 1 111 ? 20.064 5.961 -23.911 1.00 87.88 111 ARG A O 1
ATOM 853 N N . VAL A 1 112 ? 20.757 7.178 -22.149 1.00 91.75 112 VAL A N 1
ATOM 854 C CA . VAL A 1 112 ? 21.334 8.291 -22.926 1.00 91.75 112 VAL A CA 1
ATOM 855 C C . VAL A 1 112 ? 22.789 8.038 -23.314 1.00 91.75 112 VAL A C 1
ATOM 857 O O . VAL A 1 112 ? 23.318 8.710 -24.189 1.00 91.75 112 VAL A O 1
ATOM 860 N N . ASP A 1 113 ? 23.420 7.067 -22.660 1.00 94.81 113 ASP A N 1
ATOM 861 C CA . ASP A 1 113 ? 24.802 6.643 -22.861 1.00 94.81 113 ASP A CA 1
ATOM 862 C C . ASP A 1 113 ? 24.969 5.616 -23.993 1.00 94.81 113 ASP A C 1
ATOM 864 O O . ASP A 1 113 ? 26.096 5.282 -24.346 1.00 94.81 113 ASP A O 1
ATOM 868 N N . ILE A 1 114 ? 23.869 5.123 -24.573 1.00 93.00 114 ILE A N 1
ATOM 869 C CA . ILE A 1 114 ? 23.889 4.086 -25.611 1.00 93.00 114 ILE A CA 1
ATOM 870 C C . ILE A 1 114 ? 23.711 4.718 -27.000 1.00 93.00 114 ILE A C 1
ATOM 872 O O . ILE A 1 114 ? 22.758 5.480 -27.196 1.00 93.00 114 ILE A O 1
ATOM 876 N N . PRO A 1 115 ? 24.583 4.395 -27.977 1.00 95.19 115 PRO A N 1
ATOM 877 C CA . PRO A 1 115 ? 24.437 4.840 -29.358 1.00 95.19 115 PRO A CA 1
ATOM 878 C C . PRO A 1 115 ? 23.057 4.506 -29.964 1.00 95.19 115 PRO A C 1
ATOM 880 O O . PRO A 1 115 ? 22.487 3.453 -29.656 1.00 95.19 115 PRO A O 1
ATOM 883 N N . PRO A 1 116 ? 22.492 5.362 -30.841 1.00 94.00 116 PRO A N 1
ATOM 884 C CA . PRO A 1 116 ? 21.153 5.149 -31.399 1.00 94.00 116 PRO A CA 1
ATOM 885 C C . PRO A 1 116 ? 20.961 3.816 -32.138 1.00 94.00 116 PRO A C 1
ATOM 887 O O . PRO A 1 116 ? 19.869 3.253 -32.103 1.00 94.00 116 PRO A O 1
ATOM 890 N N . ASP A 1 117 ? 22.005 3.307 -32.790 1.00 95.88 117 ASP A N 1
ATOM 891 C CA . ASP A 1 117 ? 22.016 2.034 -33.516 1.00 95.88 117 ASP A CA 1
ATOM 892 C C . ASP A 1 117 ? 21.999 0.804 -32.591 1.00 95.88 117 ASP A C 1
ATOM 894 O O . ASP A 1 117 ? 21.546 -0.268 -32.995 1.00 95.88 117 ASP A O 1
ATOM 898 N N . GLU A 1 118 ? 22.393 0.962 -31.325 1.00 96.50 118 GLU A N 1
ATOM 899 C CA . GLU A 1 118 ? 22.352 -0.092 -30.302 1.00 96.50 118 GLU A CA 1
ATOM 900 C C . GLU A 1 118 ? 21.156 0.025 -29.340 1.00 96.50 118 GLU A C 1
ATOM 902 O O . GLU A 1 118 ? 20.839 -0.929 -28.615 1.00 96.50 118 GLU A O 1
ATOM 907 N N . ALA A 1 119 ? 20.460 1.167 -29.343 1.00 94.38 119 ALA A N 1
ATOM 908 C CA . ALA A 1 119 ? 19.435 1.515 -28.361 1.00 94.38 119 ALA A CA 1
ATOM 909 C C . ALA A 1 119 ? 18.318 0.465 -28.242 1.00 94.38 119 ALA A C 1
ATOM 911 O O . ALA A 1 119 ? 17.905 0.122 -27.132 1.00 94.38 119 ALA A O 1
ATOM 912 N N . GLU A 1 120 ? 17.854 -0.096 -29.364 1.00 95.25 120 GLU A N 1
ATOM 913 C CA . GLU A 1 120 ? 16.792 -1.108 -29.348 1.00 95.25 120 GLU A CA 1
ATOM 914 C C . GLU A 1 120 ? 17.246 -2.414 -28.692 1.00 95.25 120 GLU A C 1
ATOM 916 O O . GLU A 1 120 ? 16.542 -2.978 -27.853 1.00 95.25 120 GLU A O 1
ATOM 921 N N . LYS A 1 121 ? 18.444 -2.894 -29.038 1.00 96.12 121 LYS A N 1
ATOM 922 C CA . LYS A 1 121 ? 18.992 -4.135 -28.481 1.00 96.12 121 LYS A CA 1
ATOM 923 C C . LYS A 1 121 ? 19.183 -4.010 -26.972 1.00 96.12 121 LYS A C 1
ATOM 925 O O . LYS A 1 121 ? 18.800 -4.925 -26.238 1.00 96.12 121 LYS A O 1
ATOM 930 N N . ALA A 1 122 ? 19.733 -2.882 -26.525 1.00 95.06 122 ALA A N 1
ATOM 931 C CA . ALA A 1 122 ? 19.907 -2.588 -25.111 1.00 95.06 122 ALA A CA 1
ATOM 932 C C . ALA A 1 122 ? 18.561 -2.523 -24.380 1.00 95.06 122 ALA A C 1
ATOM 934 O O . ALA A 1 122 ? 18.378 -3.199 -23.375 1.00 95.06 122 ALA A O 1
ATOM 935 N N . ARG A 1 123 ? 17.572 -1.814 -24.932 1.00 95.56 123 ARG A N 1
ATOM 936 C CA . ARG A 1 123 ? 16.211 -1.733 -24.378 1.00 95.56 123 ARG A CA 1
ATOM 937 C C . ARG A 1 123 ? 15.572 -3.109 -24.189 1.00 95.56 123 ARG A C 1
ATOM 939 O O . ARG A 1 123 ? 15.036 -3.401 -23.125 1.00 95.56 123 ARG A O 1
ATOM 946 N N . GLN A 1 124 ? 15.673 -3.984 -25.190 1.00 97.00 124 GLN A N 1
ATOM 947 C CA . GLN A 1 124 ? 15.167 -5.356 -25.089 1.00 97.00 124 GLN A CA 1
ATOM 948 C C . GLN A 1 124 ? 15.928 -6.188 -24.050 1.00 97.00 124 GLN A C 1
ATOM 950 O O . GLN A 1 124 ? 15.349 -7.071 -23.415 1.00 97.00 124 GLN A O 1
ATOM 955 N N . GLN A 1 125 ? 17.227 -5.941 -23.880 1.00 96.81 125 GLN A N 1
ATOM 956 C CA . GLN A 1 125 ? 18.020 -6.581 -22.836 1.00 96.81 125 GLN A CA 1
ATOM 957 C C . GLN A 1 125 ? 17.583 -6.132 -21.437 1.00 96.81 125 GLN A C 1
ATOM 959 O O . GLN A 1 125 ? 17.314 -7.002 -20.612 1.00 96.81 125 GLN A O 1
ATOM 964 N N . GLU A 1 126 ? 17.415 -4.829 -21.209 1.00 95.94 126 GLU A N 1
ATOM 965 C CA . GLU A 1 126 ? 16.929 -4.268 -19.938 1.00 95.94 126 GLU A CA 1
ATOM 966 C C . GLU A 1 126 ? 15.556 -4.856 -19.569 1.00 95.94 126 GLU A C 1
ATOM 968 O O . GLU A 1 126 ? 15.363 -5.354 -18.463 1.00 95.94 126 GLU A O 1
ATOM 973 N N . ILE A 1 127 ? 14.613 -4.920 -20.521 1.00 96.38 127 ILE A N 1
ATOM 974 C CA . ILE A 1 127 ? 13.294 -5.538 -20.294 1.00 96.38 127 ILE A CA 1
ATOM 975 C C . ILE A 1 127 ? 13.439 -7.006 -19.870 1.00 96.38 127 ILE A C 1
ATOM 977 O O . ILE A 1 127 ? 12.819 -7.431 -18.895 1.00 96.38 127 ILE A O 1
ATOM 981 N N . ARG A 1 128 ? 14.269 -7.797 -20.565 1.00 97.12 128 ARG A N 1
ATOM 982 C CA . ARG A 1 128 ? 14.499 -9.207 -20.201 1.00 97.12 128 ARG A CA 1
ATOM 983 C C . ARG A 1 128 ? 15.128 -9.352 -18.820 1.00 97.12 128 ARG A C 1
ATOM 985 O O . ARG A 1 128 ? 14.781 -10.281 -18.098 1.00 97.12 128 ARG A O 1
ATOM 992 N N . GLU A 1 129 ? 16.058 -8.475 -18.462 1.00 96.19 129 GLU A N 1
ATOM 993 C CA . GLU A 1 129 ? 16.718 -8.481 -17.156 1.00 96.19 129 GLU A CA 1
ATOM 994 C C . GLU A 1 129 ? 15.741 -8.130 -16.033 1.00 96.19 129 GLU A C 1
ATOM 996 O O . GLU A 1 129 ? 15.664 -8.862 -15.042 1.00 96.19 129 GLU A O 1
ATOM 1001 N N . ILE A 1 130 ? 14.921 -7.093 -16.226 1.00 94.94 130 ILE A N 1
ATOM 1002 C CA . ILE A 1 130 ? 13.867 -6.709 -15.284 1.00 94.94 130 ILE A CA 1
ATOM 1003 C C . ILE A 1 130 ? 12.875 -7.862 -15.090 1.00 94.94 130 ILE A C 1
ATOM 1005 O O . ILE A 1 130 ? 12.536 -8.173 -13.947 1.00 94.94 130 ILE A O 1
ATOM 1009 N N . MET A 1 131 ? 12.460 -8.528 -16.171 1.00 96.19 131 MET A N 1
ATOM 1010 C CA . MET A 1 131 ? 11.441 -9.584 -16.133 1.00 96.19 131 MET A CA 1
ATOM 1011 C C . MET A 1 131 ? 11.960 -10.960 -15.691 1.00 96.19 131 MET A C 1
ATOM 1013 O O . MET A 1 131 ? 11.154 -11.817 -15.347 1.00 96.19 131 MET A O 1
ATOM 1017 N N . ARG A 1 132 ? 13.279 -11.203 -15.655 1.00 95.69 132 ARG A N 1
ATOM 1018 C CA . ARG A 1 132 ? 13.865 -12.535 -15.376 1.00 95.69 132 ARG A CA 1
ATOM 1019 C C . ARG A 1 132 ? 13.412 -13.159 -14.047 1.00 95.69 132 ARG A C 1
ATOM 1021 O O . ARG A 1 132 ? 13.365 -14.379 -13.944 1.00 95.69 132 ARG A O 1
ATOM 1028 N N . GLY A 1 133 ? 13.123 -12.338 -13.040 1.00 89.88 133 GLY A N 1
ATOM 1029 C CA . GLY A 1 133 ? 12.699 -12.778 -11.704 1.00 89.88 133 GLY A CA 1
ATOM 1030 C C . GLY A 1 133 ? 11.210 -12.591 -11.415 1.00 89.88 133 GLY A C 1
ATOM 1031 O O . GLY A 1 133 ? 10.795 -12.783 -10.277 1.00 89.88 133 GLY A O 1
ATOM 1032 N N . LEU A 1 134 ? 10.417 -12.175 -12.405 1.00 95.38 134 LEU A N 1
ATOM 1033 C CA . LEU A 1 134 ? 9.002 -11.869 -12.223 1.00 95.38 134 LEU A CA 1
ATOM 1034 C C . LEU A 1 134 ? 8.141 -12.887 -12.973 1.00 95.38 134 LEU A C 1
ATOM 1036 O O . LEU A 1 134 ? 8.473 -13.252 -14.105 1.00 95.38 134 LEU A O 1
ATOM 1040 N N . PRO A 1 135 ? 7.022 -13.339 -12.385 1.00 96.56 135 PRO A N 1
ATOM 1041 C CA . PRO A 1 135 ? 6.033 -14.082 -13.143 1.00 96.56 135 PRO A CA 1
ATOM 1042 C C . PRO A 1 135 ? 5.441 -13.214 -14.262 1.00 96.56 135 PRO A C 1
ATOM 1044 O O . PRO A 1 135 ? 5.586 -11.994 -14.303 1.00 96.56 135 PRO A O 1
ATOM 1047 N N . ARG A 1 136 ? 4.777 -13.858 -15.224 1.00 93.81 136 ARG A N 1
ATOM 1048 C CA . ARG A 1 136 ? 4.112 -13.130 -16.313 1.00 93.81 136 ARG A CA 1
ATOM 1049 C C . ARG A 1 136 ? 2.862 -12.404 -15.820 1.00 93.81 136 ARG A C 1
ATOM 1051 O O . ARG A 1 136 ? 2.580 -11.304 -16.290 1.00 93.81 136 ARG A O 1
ATOM 1058 N N . ASP A 1 137 ? 2.113 -13.044 -14.929 1.00 93.88 137 ASP A N 1
ATOM 1059 C CA . ASP A 1 137 ? 0.927 -12.478 -14.300 1.00 93.88 137 ASP A CA 1
ATOM 1060 C C . ASP A 1 137 ? 1.304 -11.904 -12.924 1.00 93.88 137 ASP A C 1
ATOM 1062 O O . ASP A 1 137 ? 1.854 -12.628 -12.090 1.00 93.88 137 ASP A O 1
ATOM 1066 N N . PRO A 1 138 ? 1.011 -10.624 -12.647 1.00 92.94 138 PRO A N 1
ATOM 1067 C CA . PRO A 1 138 ? 1.264 -10.019 -11.344 1.00 92.94 138 PRO A CA 1
ATOM 1068 C C . PRO A 1 138 ? 0.585 -10.713 -10.159 1.00 92.94 138 PRO A C 1
ATOM 1070 O O . PRO A 1 138 ? 1.081 -10.599 -9.040 1.00 92.94 138 PRO A O 1
ATOM 1073 N N . ARG A 1 139 ? -0.519 -11.435 -10.388 1.00 94.69 139 ARG A N 1
ATOM 1074 C CA . ARG A 1 139 ? -1.215 -12.221 -9.351 1.00 94.69 139 ARG A CA 1
ATOM 1075 C C . ARG A 1 139 ? -0.380 -13.388 -8.839 1.00 94.69 139 ARG A C 1
ATOM 1077 O O . ARG A 1 139 ? -0.546 -13.815 -7.703 1.00 94.69 139 ARG A O 1
ATOM 1084 N N . ASP A 1 140 ? 0.544 -13.874 -9.662 1.00 96.69 140 ASP A N 1
ATOM 1085 C CA . ASP A 1 140 ? 1.397 -15.010 -9.328 1.00 96.69 140 ASP A CA 1
ATOM 1086 C C . ASP A 1 140 ? 2.664 -14.581 -8.564 1.00 96.69 140 ASP A C 1
ATOM 1088 O O . ASP A 1 140 ? 3.507 -15.421 -8.239 1.00 96.69 140 ASP A O 1
ATOM 1092 N N . VAL A 1 141 ? 2.846 -13.279 -8.289 1.00 96.88 141 VAL A N 1
ATOM 1093 C CA . VAL A 1 141 ? 3.996 -12.781 -7.520 1.00 96.88 141 VAL A CA 1
ATOM 1094 C C . VAL A 1 141 ? 3.946 -13.368 -6.107 1.00 96.88 141 VAL A C 1
ATOM 1096 O O . VAL A 1 141 ? 2.978 -13.135 -5.383 1.00 96.88 141 VAL A O 1
ATOM 1099 N N . PRO A 1 142 ? 4.990 -14.087 -5.653 1.00 97.19 142 PRO A N 1
ATOM 1100 C CA . PRO A 1 142 ? 4.997 -14.656 -4.315 1.00 97.19 142 PRO A CA 1
ATOM 1101 C C . PRO A 1 142 ? 4.856 -13.577 -3.238 1.00 97.19 142 PRO A C 1
ATOM 1103 O O . PRO A 1 142 ? 5.676 -12.658 -3.136 1.00 97.19 142 PRO A O 1
ATOM 1106 N N . LEU A 1 143 ? 3.839 -13.726 -2.391 1.00 98.00 143 LEU A N 1
ATOM 1107 C CA . LEU A 1 143 ? 3.571 -12.821 -1.280 1.00 98.00 143 LEU A CA 1
ATOM 1108 C C . LEU A 1 143 ? 4.001 -13.434 0.052 1.00 98.00 143 LEU A C 1
ATOM 1110 O O . LEU A 1 143 ? 3.662 -14.569 0.388 1.00 98.00 143 LEU A O 1
ATOM 1114 N N . ARG A 1 144 ? 4.690 -12.642 0.871 1.00 98.12 144 ARG A N 1
ATOM 1115 C CA . ARG A 1 144 ? 4.790 -12.893 2.309 1.00 98.12 144 ARG A CA 1
ATOM 1116 C C . ARG A 1 144 ? 3.511 -12.407 2.969 1.00 98.12 144 ARG A C 1
ATOM 1118 O O . ARG A 1 144 ? 3.108 -11.261 2.772 1.00 98.12 144 ARG A O 1
ATOM 1125 N N . ARG A 1 145 ? 2.910 -13.274 3.783 1.00 98.12 145 ARG A N 1
ATOM 1126 C CA . ARG A 1 145 ? 1.671 -12.989 4.503 1.00 98.12 145 ARG A CA 1
ATOM 1127 C C . ARG A 1 145 ? 1.899 -12.984 6.002 1.00 98.12 145 ARG A C 1
ATOM 1129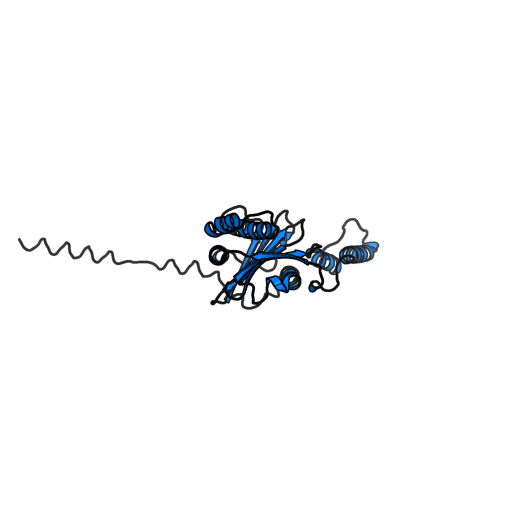 O O . ARG A 1 145 ? 2.534 -13.881 6.555 1.00 98.12 145 ARG A O 1
ATOM 1136 N N . CYS A 1 146 ? 1.302 -12.007 6.660 1.00 98.00 146 CYS A N 1
ATOM 1137 C CA . CYS A 1 146 ? 1.094 -12.013 8.092 1.00 98.00 146 CYS A CA 1
ATOM 1138 C C . CYS A 1 146 ? -0.392 -11.816 8.395 1.00 98.00 146 CYS A C 1
ATOM 1140 O O . CYS A 1 146 ? -1.044 -11.011 7.745 1.00 98.00 146 CYS A O 1
ATOM 1142 N N . SER A 1 147 ? -0.918 -12.514 9.403 1.00 97.75 147 SER A N 1
ATOM 1143 C CA . SER A 1 147 ? -2.284 -12.316 9.888 1.00 97.75 147 SER A CA 1
ATOM 1144 C C . SER A 1 147 ? -2.301 -12.373 11.413 1.00 97.75 147 SER A C 1
ATOM 1146 O O . SER A 1 147 ? -1.808 -13.338 12.008 1.00 97.75 147 SER A O 1
ATOM 1148 N N . ARG A 1 148 ? -2.844 -11.343 12.069 1.00 98.19 148 ARG A N 1
ATOM 1149 C CA . ARG A 1 148 ? -2.858 -11.241 13.534 1.00 98.19 148 ARG A CA 1
ATOM 1150 C C . ARG A 1 148 ? -4.196 -10.723 14.042 1.00 98.19 148 ARG A C 1
ATOM 1152 O O . ARG A 1 148 ? -4.717 -9.725 13.557 1.00 98.19 148 ARG A O 1
ATOM 1159 N N . ARG A 1 149 ? -4.751 -11.418 15.038 1.00 98.00 149 ARG A N 1
ATOM 1160 C CA . ARG A 1 149 ? -5.996 -11.009 15.705 1.00 98.00 149 ARG A CA 1
ATOM 1161 C C . ARG A 1 149 ? -5.782 -9.726 16.503 1.00 98.00 149 ARG A C 1
ATOM 1163 O O . ARG A 1 149 ? -4.707 -9.543 17.072 1.00 98.00 149 ARG A O 1
ATOM 1170 N N . ILE A 1 150 ? -6.832 -8.916 16.569 1.00 98.25 150 ILE A N 1
ATOM 1171 C CA . ILE A 1 150 ? -6.943 -7.751 17.449 1.00 98.25 150 ILE A CA 1
ATOM 1172 C C . ILE A 1 150 ? -8.262 -7.814 18.219 1.00 98.25 150 ILE A C 1
ATOM 1174 O O . ILE A 1 150 ? -9.182 -8.548 17.840 1.00 98.25 150 ILE A O 1
ATOM 1178 N N . SER A 1 151 ? -8.357 -7.052 19.301 1.00 98.19 151 SER A N 1
ATOM 1179 C CA . SER A 1 151 ? -9.610 -6.854 20.020 1.00 98.19 151 SER A CA 1
ATOM 1180 C C . SER A 1 151 ? -10.636 -6.095 19.169 1.00 98.19 151 SER A C 1
ATOM 1182 O O . SER A 1 151 ? -10.295 -5.332 18.260 1.00 98.19 151 SER A O 1
ATOM 1184 N N . GLY A 1 152 ? -11.920 -6.294 19.482 1.00 97.69 152 GLY A N 1
ATOM 1185 C CA . GLY A 1 152 ? -13.002 -5.540 18.846 1.00 97.69 152 GLY A CA 1
ATOM 1186 C C . GLY A 1 152 ? -12.921 -4.037 19.128 1.00 97.69 152 GLY A C 1
ATOM 1187 O O . GLY A 1 152 ? -13.244 -3.242 18.254 1.00 97.69 152 GLY A O 1
ATOM 1188 N N . GLU A 1 153 ? -12.428 -3.643 20.305 1.00 98.00 153 GLU A N 1
ATOM 1189 C CA . GLU A 1 153 ? -12.215 -2.236 20.665 1.00 98.00 153 GLU A CA 1
ATOM 1190 C C . GLU A 1 153 ? -11.171 -1.573 19.756 1.00 98.00 153 GLU A C 1
ATOM 1192 O O . GLU A 1 153 ? -11.461 -0.547 19.135 1.00 98.00 153 GLU A O 1
ATOM 1197 N N . THR A 1 154 ? -9.997 -2.199 19.588 1.00 98.25 154 THR A N 1
ATOM 1198 C CA . THR A 1 154 ? -8.967 -1.721 18.652 1.00 98.25 154 THR A CA 1
ATOM 1199 C C . THR A 1 154 ? -9.509 -1.645 17.225 1.00 98.25 154 THR A C 1
ATOM 1201 O O . THR A 1 154 ? -9.258 -0.667 16.525 1.00 98.25 154 THR A O 1
ATOM 1204 N N . ALA A 1 155 ? -10.285 -2.640 16.784 1.00 97.81 155 ALA A N 1
ATOM 1205 C CA . ALA A 1 155 ? -10.875 -2.639 15.447 1.00 97.81 155 ALA A CA 1
ATOM 1206 C C . ALA A 1 155 ? -11.822 -1.449 15.225 1.00 97.81 155 ALA A C 1
ATOM 1208 O O . ALA A 1 155 ? -11.733 -0.770 14.205 1.00 97.81 155 ALA A O 1
ATOM 1209 N N . GLN A 1 156 ? -12.684 -1.146 16.196 1.00 96.81 156 GLN A N 1
ATOM 1210 C CA . GLN A 1 156 ? -13.579 0.008 16.109 1.00 96.81 156 GLN A CA 1
ATOM 1211 C C . GLN A 1 156 ? -12.820 1.339 16.103 1.00 96.81 156 GLN A C 1
ATOM 1213 O O . GLN A 1 156 ? -13.214 2.263 15.390 1.00 96.81 156 GLN A O 1
ATOM 1218 N N . LEU A 1 157 ? -11.732 1.450 16.874 1.00 97.44 157 LEU A N 1
ATOM 1219 C CA . LEU A 1 157 ? -10.858 2.624 16.831 1.00 97.44 157 LEU A CA 1
ATOM 1220 C C . LEU A 1 157 ? -10.232 2.798 15.445 1.00 97.44 157 LEU A C 1
ATOM 1222 O O . LEU A 1 157 ? -10.253 3.904 14.914 1.00 97.44 157 LEU A O 1
ATOM 1226 N N . LEU A 1 158 ? -9.744 1.713 14.839 1.00 97.06 158 LEU A N 1
ATOM 1227 C CA . LEU A 1 158 ? -9.195 1.733 13.482 1.00 97.06 158 LEU A CA 1
ATOM 1228 C C . LEU A 1 158 ? -10.226 2.200 12.454 1.00 97.06 158 LEU A C 1
ATOM 1230 O O . LEU A 1 158 ? -9.916 3.070 11.647 1.00 97.06 158 LEU A O 1
ATOM 1234 N N . MET A 1 159 ? -11.449 1.667 12.505 1.00 95.12 159 MET A N 1
ATOM 1235 C CA . MET A 1 159 ? -12.525 2.064 11.590 1.00 95.12 159 MET A CA 1
ATOM 1236 C C . MET A 1 159 ? -12.834 3.562 11.693 1.00 95.12 159 MET A C 1
ATOM 1238 O O . MET A 1 159 ? -12.885 4.245 10.671 1.00 95.12 159 MET A O 1
ATOM 1242 N N . ARG A 1 160 ? -12.960 4.095 12.918 1.00 94.88 160 ARG A N 1
ATOM 1243 C CA . ARG A 1 160 ? -13.186 5.532 13.148 1.00 94.88 160 ARG A CA 1
ATOM 1244 C C . ARG A 1 160 ? -12.022 6.391 12.655 1.00 94.88 160 ARG A C 1
ATOM 1246 O O . ARG A 1 160 ? -12.254 7.405 12.002 1.00 94.88 160 ARG A O 1
ATOM 1253 N N . ALA A 1 161 ? -10.788 5.977 12.943 1.00 94.75 161 ALA A N 1
ATOM 1254 C CA . ALA A 1 161 ? -9.581 6.666 12.495 1.00 94.75 161 ALA A CA 1
ATOM 1255 C C . ALA A 1 161 ? -9.511 6.734 10.963 1.00 94.75 161 ALA A C 1
ATOM 1257 O O . ALA A 1 161 ? -9.237 7.793 10.406 1.00 94.75 161 ALA A O 1
ATOM 1258 N N . TRP A 1 162 ? -9.811 5.626 10.277 1.00 94.06 162 TRP A N 1
ATOM 1259 C CA . TRP A 1 162 ? -9.822 5.571 8.814 1.00 94.06 162 TRP A CA 1
ATOM 1260 C C . TRP A 1 162 ? -10.876 6.491 8.213 1.00 94.06 162 TRP A C 1
ATOM 1262 O O . TRP A 1 162 ? -10.565 7.274 7.322 1.00 94.06 162 TRP A O 1
ATOM 1272 N N . GLN A 1 163 ? -12.107 6.428 8.728 1.00 90.81 163 GLN A N 1
ATOM 1273 C CA . GLN A 1 163 ? -13.210 7.268 8.266 1.00 90.81 163 GLN A CA 1
ATOM 1274 C C . GLN A 1 163 ? -12.895 8.752 8.462 1.00 90.81 163 GLN A C 1
ATOM 1276 O O . GLN A 1 163 ? -13.009 9.519 7.516 1.00 90.81 163 GLN A O 1
ATOM 1281 N N . SER A 1 164 ? -12.440 9.145 9.657 1.00 91.12 164 SER A N 1
ATOM 1282 C CA . SER A 1 164 ? -12.052 10.529 9.970 1.00 91.12 164 SER A CA 1
ATOM 1283 C C . SER A 1 164 ? -10.878 11.010 9.113 1.00 91.12 164 SER A C 1
ATOM 1285 O O . SER A 1 164 ? -10.892 12.131 8.607 1.00 91.12 164 SER A O 1
ATOM 1287 N N . GLY A 1 165 ? -9.864 10.159 8.928 1.00 89.62 165 GLY A N 1
ATOM 1288 C CA . GLY A 1 165 ? -8.674 10.486 8.150 1.00 89.62 165 GLY A CA 1
ATOM 1289 C C . GLY A 1 165 ? -8.970 10.665 6.663 1.00 89.62 165 GLY A C 1
ATOM 1290 O O . GLY A 1 165 ? -8.443 11.588 6.053 1.00 89.62 165 GLY A O 1
ATOM 1291 N N . LEU A 1 166 ? -9.835 9.822 6.093 1.00 88.19 166 LEU A N 1
ATOM 1292 C CA . LEU A 1 166 ? -10.181 9.858 4.670 1.00 88.19 166 LEU A CA 1
ATOM 1293 C C . LEU A 1 166 ? -11.022 11.069 4.260 1.00 88.19 166 LEU A C 1
ATOM 1295 O O . LEU A 1 166 ? -11.031 11.391 3.077 1.00 88.19 166 LEU A O 1
ATOM 1299 N N . VAL A 1 167 ? -11.697 11.751 5.193 1.00 84.50 167 VAL A N 1
ATOM 1300 C CA . VAL A 1 167 ? -12.515 12.932 4.857 1.00 84.50 167 VAL A CA 1
ATOM 1301 C C . VAL A 1 167 ? -11.682 14.039 4.201 1.00 84.50 167 VAL A C 1
ATOM 1303 O O . VAL A 1 167 ? -12.149 14.697 3.277 1.00 84.50 167 VAL A O 1
ATOM 1306 N N . ASP A 1 168 ? -10.434 14.206 4.642 1.00 79.25 168 ASP A N 1
ATOM 1307 C CA . ASP A 1 168 ? -9.562 15.307 4.217 1.00 79.25 168 ASP A CA 1
ATOM 1308 C C . ASP A 1 168 ? -8.547 14.892 3.131 1.00 79.25 168 ASP A C 1
ATOM 1310 O O . ASP A 1 168 ? -7.707 15.697 2.724 1.00 79.25 168 ASP A O 1
ATOM 1314 N N . ILE A 1 169 ? -8.573 13.632 2.674 1.00 82.25 169 ILE A N 1
ATOM 1315 C CA . ILE A 1 169 ? -7.576 13.087 1.744 1.00 82.25 169 ILE A CA 1
ATOM 1316 C C . ILE A 1 169 ? -8.217 12.860 0.383 1.00 82.25 169 ILE A C 1
ATOM 1318 O O . ILE A 1 169 ? -9.119 12.039 0.235 1.00 82.25 169 ILE A O 1
ATOM 1322 N N . ARG A 1 170 ? -7.673 13.520 -0.640 1.00 77.75 170 ARG A N 1
ATOM 1323 C CA . ARG A 1 170 ? -8.069 13.275 -2.027 1.00 77.75 170 ARG A CA 1
ATOM 1324 C C . ARG A 1 170 ? -7.240 12.144 -2.648 1.00 77.75 170 ARG A C 1
ATOM 1326 O O . ARG A 1 170 ? -6.081 11.952 -2.272 1.00 77.75 170 ARG A O 1
ATOM 1333 N N . PRO A 1 171 ? -7.807 11.359 -3.575 1.00 75.69 171 PRO A N 1
ATOM 1334 C CA . PRO A 1 171 ? -7.021 10.469 -4.426 1.00 75.69 171 PRO A CA 1
ATOM 1335 C C . PRO A 1 171 ? -6.059 11.290 -5.292 1.00 75.69 171 PRO A C 1
ATOM 1337 O O . PRO A 1 171 ? -6.390 12.419 -5.646 1.00 75.69 171 PRO A O 1
ATOM 1340 N N . PHE A 1 172 ? -4.915 10.723 -5.680 1.00 71.56 172 PHE A N 1
ATOM 1341 C CA . PHE A 1 172 ? -4.092 11.353 -6.718 1.00 71.56 172 PHE A CA 1
ATOM 1342 C C . PHE A 1 172 ? -4.871 11.440 -8.031 1.00 71.56 172 PHE A C 1
ATOM 1344 O O . PHE A 1 172 ? -5.465 10.449 -8.467 1.00 71.56 172 PHE A O 1
ATOM 1351 N N . GLU A 1 173 ? -4.834 12.603 -8.677 1.00 68.69 173 GLU A N 1
ATOM 1352 C CA . GLU A 1 173 ? -5.361 12.760 -10.025 1.00 68.69 173 GLU A CA 1
ATOM 1353 C C . GLU A 1 173 ? -4.420 12.127 -11.057 1.00 68.69 173 GLU A C 1
ATOM 1355 O O . GLU A 1 173 ? -3.228 11.868 -10.835 1.00 68.69 173 GLU A O 1
ATOM 1360 N N . LYS A 1 174 ? -4.963 11.872 -12.248 1.00 62.78 174 LYS A N 1
ATOM 1361 C CA . LYS A 1 174 ? -4.216 11.269 -13.347 1.00 62.78 174 LYS A CA 1
ATOM 1362 C C . LYS A 1 174 ? -3.024 12.134 -13.759 1.00 62.78 174 LYS A C 1
ATOM 1364 O O . LYS A 1 174 ? -3.180 13.138 -14.438 1.00 62.78 174 LYS A O 1
ATOM 1369 N N . GLY A 1 175 ? -1.821 11.668 -13.421 1.00 58.06 175 GLY A N 1
ATOM 1370 C CA . GLY A 1 175 ? -0.546 12.328 -13.729 1.00 58.06 175 GLY A CA 1
ATOM 1371 C C . GLY A 1 175 ? 0.204 12.853 -12.500 1.00 58.06 175 GLY A C 1
ATOM 1372 O O . GLY A 1 175 ? 1.418 13.042 -12.577 1.00 58.06 175 GLY A O 1
ATOM 1373 N N . GLU A 1 176 ? -0.463 12.990 -11.351 1.00 57.47 176 GLU A N 1
ATOM 1374 C CA . GLU A 1 176 ? 0.141 13.489 -10.100 1.00 57.47 176 GLU A CA 1
ATOM 1375 C C . GLU A 1 176 ? 1.062 12.466 -9.415 1.00 57.47 176 GLU A C 1
ATOM 1377 O O . GLU A 1 176 ? 1.905 12.802 -8.585 1.00 57.47 176 GLU A O 1
ATOM 1382 N N . ILE A 1 177 ? 0.988 11.205 -9.844 1.00 55.56 177 ILE A N 1
ATOM 1383 C CA . ILE A 1 177 ? 1.877 10.116 -9.417 1.00 55.56 177 ILE A CA 1
ATOM 1384 C C . ILE A 1 177 ? 3.325 10.285 -9.936 1.00 55.56 177 ILE A C 1
ATOM 1386 O O . ILE A 1 177 ? 4.215 9.503 -9.603 1.00 55.56 177 ILE A O 1
ATOM 1390 N N . THR A 1 178 ? 3.631 11.360 -10.669 1.00 49.84 178 THR A N 1
ATOM 1391 C CA . THR A 1 178 ? 5.022 11.765 -10.953 1.00 49.84 178 THR A CA 1
ATOM 1392 C C . THR A 1 178 ? 5.862 11.976 -9.680 1.00 49.84 178 THR A C 1
ATOM 1394 O O . THR A 1 178 ? 7.088 11.893 -9.743 1.00 49.84 178 THR A O 1
ATOM 1397 N N . ALA A 1 179 ? 5.228 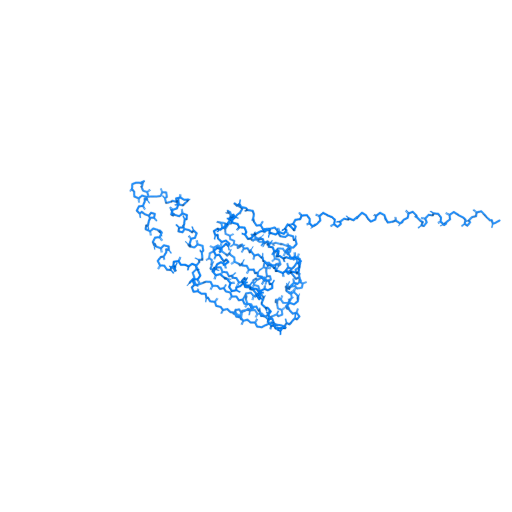12.123 -8.510 1.00 48.28 179 ALA A N 1
ATOM 1398 C CA . ALA A 1 179 ? 5.891 12.154 -7.207 1.00 48.28 179 ALA A CA 1
ATOM 1399 C C . ALA A 1 179 ? 6.486 10.808 -6.729 1.00 48.28 179 ALA A C 1
ATOM 1401 O O . ALA A 1 179 ? 7.332 10.829 -5.840 1.00 48.28 179 ALA A O 1
ATOM 1402 N N . ILE A 1 180 ? 6.138 9.648 -7.319 1.00 52.34 180 ILE A N 1
ATOM 1403 C CA . ILE A 1 180 ? 6.751 8.343 -6.951 1.00 52.34 180 ILE A CA 1
ATOM 1404 C C . ILE A 1 180 ? 8.263 8.302 -7.264 1.00 52.34 180 ILE A C 1
ATOM 1406 O O . ILE A 1 180 ? 8.988 7.467 -6.732 1.00 52.34 180 ILE A O 1
ATOM 1410 N N . ILE A 1 181 ? 8.761 9.235 -8.082 1.00 51.38 181 ILE A N 1
ATOM 1411 C CA . ILE A 1 181 ? 10.176 9.330 -8.474 1.00 51.38 181 ILE A CA 1
ATOM 1412 C C . ILE A 1 181 ? 11.024 10.069 -7.416 1.00 51.38 181 ILE A C 1
ATOM 1414 O O . ILE A 1 181 ? 12.250 10.032 -7.475 1.00 51.38 181 ILE A O 1
ATOM 1418 N N . MET A 1 182 ? 10.405 10.722 -6.429 1.00 58.62 182 MET A N 1
ATOM 1419 C CA . MET A 1 182 ? 11.131 11.374 -5.338 1.00 58.62 182 MET A CA 1
ATOM 1420 C C . MET A 1 182 ? 11.390 10.398 -4.176 1.00 58.62 182 MET A C 1
ATOM 1422 O O . MET A 1 182 ? 10.629 9.453 -3.944 1.00 58.62 182 MET A O 1
ATOM 1426 N N . ASP A 1 183 ? 12.479 10.624 -3.437 1.00 75.62 183 ASP A N 1
ATOM 1427 C CA . ASP A 1 183 ? 12.787 9.883 -2.212 1.00 75.62 183 ASP A CA 1
ATOM 1428 C C . ASP A 1 183 ? 11.622 10.036 -1.226 1.00 75.62 183 ASP A C 1
ATOM 1430 O O . ASP A 1 183 ? 11.326 11.139 -0.756 1.00 75.62 183 ASP A O 1
ATOM 1434 N N . GLY A 1 184 ? 10.928 8.939 -0.917 1.00 86.69 184 GLY A N 1
ATOM 1435 C CA . GLY A 1 184 ? 9.761 9.023 -0.053 1.00 86.69 184 GLY A CA 1
ATOM 1436 C C . GLY A 1 184 ? 8.960 7.739 0.084 1.00 86.69 184 GLY A C 1
ATOM 1437 O O . GLY A 1 184 ? 9.413 6.616 -0.151 1.00 86.69 184 GLY A O 1
ATOM 1438 N N . THR A 1 185 ? 7.736 7.904 0.568 1.00 91.81 185 THR A N 1
ATOM 1439 C CA . THR A 1 185 ? 6.759 6.824 0.670 1.00 91.81 185 THR A CA 1
ATOM 1440 C C . THR A 1 185 ? 5.388 7.390 0.367 1.00 91.81 185 THR A C 1
ATOM 1442 O O . THR A 1 185 ? 4.950 8.348 1.009 1.00 91.81 185 THR A O 1
ATOM 1445 N N . SER A 1 186 ? 4.726 6.787 -0.613 1.00 91.94 186 SER A N 1
ATOM 1446 C CA . SER A 1 186 ? 3.324 7.053 -0.903 1.00 91.94 186 SER A CA 1
ATOM 1447 C C . SER A 1 186 ? 2.443 6.093 -0.118 1.00 91.94 186 SER A C 1
ATOM 1449 O O . SER A 1 186 ? 2.850 4.986 0.243 1.00 91.94 186 SER A O 1
ATOM 1451 N N . TYR A 1 187 ? 1.223 6.527 0.135 1.00 93.38 187 TYR A N 1
ATOM 1452 C CA . TYR A 1 187 ? 0.209 5.772 0.837 1.00 93.38 187 TYR A CA 1
ATOM 1453 C C . TYR A 1 187 ? -1.079 5.838 0.036 1.00 93.38 187 TYR A C 1
ATOM 1455 O O . TYR A 1 187 ? -1.526 6.928 -0.317 1.00 93.38 187 TYR A O 1
ATOM 1463 N N . GLU A 1 188 ? -1.676 4.688 -0.233 1.00 93.25 188 GLU A N 1
ATOM 1464 C CA . GLU A 1 188 ? -3.042 4.596 -0.737 1.00 93.25 188 GLU A CA 1
ATOM 1465 C C . GLU A 1 188 ? -3.935 4.070 0.376 1.00 93.25 188 GLU A C 1
ATOM 1467 O O . GLU A 1 188 ? -3.559 3.147 1.092 1.00 93.25 188 GLU A O 1
ATOM 1472 N N . PHE A 1 189 ? -5.112 4.657 0.523 1.00 93.69 189 PHE A N 1
ATOM 1473 C CA . PHE A 1 189 ? -6.088 4.304 1.540 1.00 93.69 189 PHE A CA 1
ATOM 1474 C C . PHE A 1 189 ? -7.418 3.998 0.874 1.00 93.69 189 PHE A C 1
ATOM 1476 O O . PHE A 1 189 ? -7.830 4.674 -0.072 1.00 93.69 189 PHE A O 1
ATOM 1483 N N . TRP A 1 190 ? -8.103 2.994 1.401 1.00 91.81 190 TRP A N 1
ATOM 1484 C CA . TRP A 1 190 ? -9.434 2.601 0.980 1.00 91.81 190 TRP A CA 1
ATOM 1485 C C . TRP A 1 190 ? -10.253 2.144 2.189 1.00 91.81 190 TRP A C 1
ATOM 1487 O O . TRP A 1 190 ? -9.728 1.510 3.106 1.00 91.81 190 TRP A O 1
ATOM 1497 N N . ALA A 1 191 ? -11.539 2.469 2.197 1.00 90.19 191 ALA A N 1
ATOM 1498 C CA . ALA A 1 191 ? -12.509 1.903 3.126 1.00 90.19 191 ALA A CA 1
ATOM 1499 C C . ALA A 1 191 ? -13.859 1.730 2.439 1.00 90.19 191 ALA A C 1
ATOM 1501 O O . ALA A 1 191 ? -14.248 2.566 1.622 1.00 90.19 191 ALA A O 1
ATOM 1502 N N . ALA A 1 192 ? -14.574 0.675 2.821 1.00 84.69 192 ALA A N 1
ATOM 1503 C CA . ALA A 1 192 ? -15.981 0.501 2.500 1.00 84.69 192 ALA A CA 1
ATOM 1504 C C . ALA A 1 192 ? -16.838 0.812 3.731 1.00 84.69 192 ALA A C 1
ATOM 1506 O O . ALA A 1 192 ? -16.552 0.359 4.841 1.00 84.69 192 ALA A O 1
ATOM 1507 N N . ASP A 1 193 ? -17.906 1.572 3.526 1.00 81.00 193 ASP A N 1
ATOM 1508 C CA . ASP A 1 193 ? -18.953 1.808 4.509 1.00 81.00 193 ASP A CA 1
ATOM 1509 C C . ASP A 1 193 ? -20.346 1.680 3.863 1.00 81.00 193 ASP A C 1
ATOM 1511 O O . ASP A 1 193 ? -20.487 1.278 2.707 1.00 81.00 193 ASP A O 1
ATOM 1515 N N . ALA A 1 194 ? -21.398 1.955 4.638 1.00 81.69 194 ALA A N 1
ATOM 1516 C CA . ALA A 1 194 ? -22.778 1.866 4.161 1.00 81.69 194 ALA A CA 1
ATOM 1517 C C . ALA A 1 194 ? -23.130 2.922 3.093 1.00 81.69 194 ALA A C 1
ATOM 1519 O O . ALA A 1 194 ? -24.129 2.760 2.396 1.00 81.69 194 ALA A O 1
ATOM 1520 N N . GLU A 1 195 ? -22.340 3.993 2.972 1.00 81.38 195 GLU A N 1
ATOM 1521 C CA . GLU A 1 195 ? -22.532 5.081 2.006 1.00 81.38 195 GLU A CA 1
ATOM 1522 C C . GLU A 1 195 ? -21.761 4.827 0.700 1.00 81.38 195 GLU A C 1
ATOM 1524 O O . GLU A 1 195 ? -22.025 5.475 -0.312 1.00 81.38 195 GLU A O 1
ATOM 1529 N N . GLY A 1 196 ? -20.823 3.877 0.702 1.00 81.81 196 GLY A N 1
ATOM 1530 C CA . GLY A 1 196 ? -20.047 3.464 -0.461 1.00 81.81 196 GLY A CA 1
ATOM 1531 C C . GLY A 1 196 ? -18.583 3.214 -0.116 1.00 81.81 196 GLY A C 1
ATOM 1532 O O . GLY A 1 196 ? -18.214 2.964 1.030 1.00 81.81 196 GLY A O 1
ATOM 1533 N N . SER A 1 197 ? -17.715 3.266 -1.126 1.00 82.38 197 SER A N 1
ATOM 1534 C CA . SER A 1 197 ? -16.269 3.179 -0.916 1.00 82.38 197 SER A CA 1
ATOM 1535 C C . SER A 1 197 ? -15.613 4.554 -0.969 1.00 82.38 197 SER A C 1
ATOM 1537 O O . SER A 1 197 ? -15.826 5.298 -1.927 1.00 82.38 197 SER A O 1
ATOM 1539 N N . LYS A 1 198 ? -14.755 4.853 0.008 1.00 86.81 198 LYS A N 1
ATOM 1540 C CA . LYS A 1 198 ? -13.919 6.061 0.068 1.00 86.81 198 LYS A CA 1
ATOM 1541 C C . LYS A 1 198 ? -12.469 5.682 -0.233 1.00 86.81 198 LYS A C 1
ATOM 1543 O O . LYS A 1 198 ? -11.996 4.634 0.212 1.00 86.81 198 LYS A O 1
ATOM 1548 N N . ARG A 1 199 ? -11.754 6.518 -0.994 1.00 87.88 199 ARG A N 1
ATOM 1549 C CA . ARG A 1 199 ? -10.326 6.330 -1.308 1.00 87.88 199 ARG A CA 1
ATOM 1550 C C . ARG A 1 199 ? -9.567 7.640 -1.148 1.00 87.88 199 ARG A C 1
ATOM 1552 O O . ARG A 1 199 ? -10.121 8.697 -1.417 1.00 87.88 199 ARG A O 1
ATOM 1559 N N . GLY A 1 200 ? -8.298 7.549 -0.781 1.00 89.00 200 GLY A N 1
ATOM 1560 C CA . GLY A 1 200 ? -7.419 8.705 -0.665 1.00 89.00 200 GLY A CA 1
ATOM 1561 C C . GLY A 1 200 ? -5.964 8.313 -0.864 1.00 89.00 200 GLY A C 1
ATOM 1562 O O . GLY A 1 200 ? -5.597 7.155 -0.649 1.00 89.00 200 GLY A O 1
ATOM 1563 N N . SER A 1 201 ? -5.131 9.266 -1.269 1.00 89.62 201 SER A N 1
ATOM 1564 C CA . SER A 1 201 ? -3.703 9.038 -1.450 1.00 89.62 201 SER A CA 1
ATOM 1565 C C . SER A 1 201 ? -2.883 10.144 -0.795 1.00 89.62 201 SER A C 1
ATOM 1567 O O . SER A 1 201 ? -3.284 11.302 -0.763 1.00 89.62 201 SER A O 1
ATOM 1569 N N . ILE A 1 202 ? -1.729 9.786 -0.233 1.00 90.44 202 ILE A N 1
ATOM 1570 C CA . ILE A 1 202 ? -0.841 10.728 0.454 1.00 90.44 202 ILE A CA 1
ATOM 1571 C C . ILE A 1 202 ? 0.601 10.449 0.043 1.00 90.44 202 ILE A C 1
ATOM 1573 O O . ILE A 1 202 ? 1.036 9.300 0.069 1.00 90.44 202 ILE A O 1
ATOM 1577 N N . TYR A 1 203 ? 1.364 11.492 -0.277 1.00 90.19 203 TYR A N 1
ATOM 1578 C CA . TYR A 1 203 ? 2.802 11.399 -0.522 1.00 90.19 203 TYR A CA 1
ATOM 1579 C C . TYR A 1 203 ? 3.580 11.990 0.656 1.00 90.19 203 TYR A C 1
ATOM 1581 O O . TYR A 1 203 ? 3.344 13.138 1.022 1.00 90.19 203 TYR A O 1
ATOM 1589 N N . ALA A 1 204 ? 4.490 11.202 1.240 1.00 87.44 204 ALA A N 1
ATOM 1590 C CA . ALA A 1 204 ? 5.469 11.623 2.249 1.00 87.44 204 ALA A CA 1
ATOM 1591 C C . ALA A 1 204 ? 4.934 12.648 3.282 1.00 87.44 204 ALA A C 1
ATOM 1593 O O . ALA A 1 204 ? 5.507 13.731 3.430 1.00 87.44 204 ALA A O 1
ATOM 1594 N N . PRO A 1 205 ? 3.830 12.349 3.999 1.00 89.19 205 PRO A N 1
ATOM 1595 C CA . PRO A 1 205 ? 3.243 13.313 4.917 1.00 89.19 205 PRO A CA 1
ATOM 1596 C C . PRO A 1 205 ? 4.181 13.589 6.091 1.00 89.19 205 PRO A C 1
ATOM 1598 O O . PRO A 1 205 ? 4.770 12.667 6.656 1.00 89.19 205 PRO A O 1
ATOM 1601 N N . THR A 1 206 ? 4.282 14.858 6.484 1.00 87.00 206 THR A N 1
ATOM 1602 C CA . THR A 1 206 ? 5.189 15.308 7.552 1.00 87.00 206 THR A CA 1
ATOM 1603 C C . THR A 1 206 ? 4.467 15.812 8.803 1.00 87.00 206 THR A C 1
ATOM 1605 O O . THR A 1 206 ? 5.079 15.875 9.867 1.00 87.00 206 THR A O 1
ATOM 1608 N N . TYR A 1 207 ? 3.173 16.147 8.717 1.00 90.94 207 TYR A N 1
ATOM 1609 C CA . TYR A 1 207 ? 2.366 16.614 9.850 1.00 90.94 207 TYR A CA 1
ATOM 1610 C C . TYR A 1 207 ? 0.856 16.396 9.632 1.00 90.94 207 TYR A C 1
ATOM 1612 O O . TYR A 1 207 ? 0.404 15.979 8.565 1.00 90.94 207 TYR A O 1
ATOM 1620 N N . GLY A 1 208 ? 0.064 16.692 10.669 1.00 91.44 208 GLY A N 1
ATOM 1621 C CA . GLY A 1 208 ? -1.401 16.686 10.608 1.00 91.44 208 GLY A CA 1
ATOM 1622 C C . GLY A 1 208 ? -2.029 15.289 10.592 1.00 91.44 208 GLY A C 1
ATOM 1623 O O . GLY A 1 208 ? -1.397 14.296 10.951 1.00 91.44 208 GLY A O 1
ATOM 1624 N N . LYS A 1 209 ? -3.306 15.218 10.194 1.00 91.06 209 LYS A N 1
ATOM 1625 C CA . LYS A 1 209 ? -4.073 13.961 10.141 1.00 91.06 209 LYS A CA 1
ATOM 1626 C C . LYS A 1 209 ? -3.463 12.945 9.175 1.00 91.06 209 LYS A C 1
ATOM 1628 O O . LYS A 1 209 ? -3.366 11.771 9.516 1.00 91.06 209 LYS A O 1
ATOM 1633 N N . SER A 1 210 ? -2.986 13.400 8.019 1.00 91.25 210 SER A N 1
ATOM 1634 C CA . SER A 1 210 ? -2.362 12.555 6.996 1.00 91.25 210 SER A CA 1
ATOM 1635 C C . SER A 1 210 ? -1.113 11.828 7.506 1.00 91.25 210 SER A C 1
ATOM 1637 O O . SER A 1 210 ? -0.958 10.629 7.277 1.00 91.25 210 SER A O 1
ATOM 1639 N N . ASP A 1 211 ? -0.244 12.515 8.257 1.00 93.62 211 ASP A N 1
ATOM 1640 C CA . ASP A 1 211 ? 0.920 11.885 8.896 1.00 93.62 211 ASP A CA 1
ATOM 1641 C C . ASP A 1 211 ? 0.497 10.874 9.969 1.00 93.62 211 ASP A C 1
ATOM 1643 O O . ASP A 1 211 ? 1.037 9.767 10.027 1.00 93.62 211 ASP A O 1
ATOM 1647 N N . ARG A 1 212 ? -0.513 11.203 10.785 1.00 95.50 212 ARG A N 1
ATOM 1648 C CA . ARG A 1 212 ? -1.037 10.275 11.798 1.00 95.50 212 ARG A CA 1
ATOM 1649 C C . ARG A 1 212 ? -1.641 9.019 11.174 1.00 95.50 212 ARG A C 1
ATOM 1651 O O . ARG A 1 212 ? -1.356 7.925 11.655 1.00 95.50 212 ARG A O 1
ATOM 1658 N N . LEU A 1 213 ? -2.392 9.150 10.082 1.00 95.69 213 LEU A N 1
ATOM 1659 C CA . LEU A 1 213 ? -2.962 8.014 9.359 1.00 95.69 213 LEU A CA 1
ATOM 1660 C C . LEU A 1 213 ? -1.865 7.141 8.721 1.00 95.69 213 LEU A C 1
ATOM 1662 O O . LEU A 1 213 ? -1.894 5.916 8.844 1.00 95.69 213 LEU A O 1
ATOM 1666 N N . ALA A 1 214 ? -0.837 7.753 8.126 1.00 95.88 214 ALA A N 1
ATOM 1667 C CA . ALA A 1 214 ? 0.321 7.025 7.607 1.00 95.88 214 ALA A CA 1
ATOM 1668 C C . ALA A 1 214 ? 1.101 6.295 8.720 1.00 95.88 214 ALA A C 1
ATOM 1670 O O . ALA A 1 214 ? 1.477 5.132 8.559 1.00 95.88 214 ALA A O 1
ATOM 1671 N N . LYS A 1 215 ? 1.313 6.941 9.877 1.00 96.94 215 LYS A N 1
ATOM 1672 C CA . LYS A 1 215 ? 1.911 6.322 11.077 1.00 96.94 215 LYS A CA 1
ATOM 1673 C C . LYS A 1 215 ? 1.081 5.146 11.581 1.00 96.94 215 LYS A C 1
ATOM 1675 O O . LYS A 1 215 ? 1.654 4.107 11.908 1.00 96.94 215 LYS A O 1
ATOM 1680 N N . LEU A 1 216 ? -0.243 5.291 11.614 1.00 97.88 216 LEU A N 1
ATOM 1681 C CA . LEU A 1 216 ? -1.161 4.230 12.014 1.00 97.88 216 LEU A CA 1
ATOM 1682 C C . LEU A 1 216 ? -1.031 3.007 11.098 1.00 97.88 216 LEU A C 1
ATOM 1684 O O . LEU A 1 216 ? -0.810 1.904 11.594 1.00 97.88 216 LEU A O 1
ATOM 1688 N N . LEU A 1 217 ? -1.073 3.202 9.777 1.00 97.94 217 LEU A N 1
ATOM 1689 C CA . LEU A 1 217 ? -0.915 2.123 8.796 1.00 97.94 217 LEU A CA 1
ATOM 1690 C C . LEU A 1 217 ? 0.435 1.396 8.947 1.00 97.94 217 LEU A C 1
ATOM 1692 O O . LEU A 1 217 ? 0.480 0.164 8.954 1.00 97.94 217 LEU A O 1
ATOM 1696 N N . ARG A 1 218 ? 1.540 2.135 9.139 1.00 97.88 218 ARG A N 1
ATOM 1697 C CA . ARG A 1 218 ? 2.859 1.532 9.419 1.00 97.88 218 ARG A CA 1
ATOM 1698 C C . ARG A 1 218 ? 2.853 0.722 10.717 1.00 97.88 218 ARG A C 1
ATOM 1700 O O . ARG 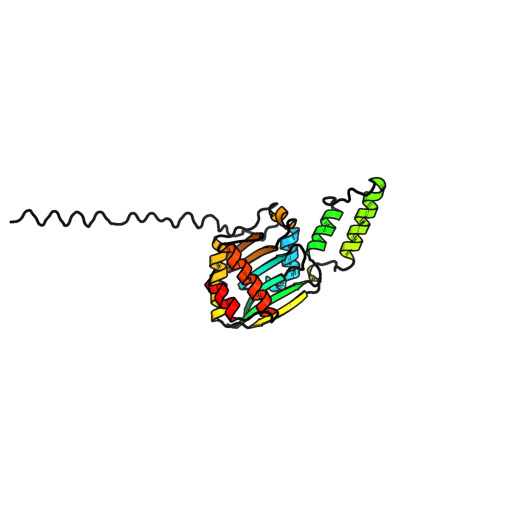A 1 218 ? 3.351 -0.401 10.734 1.00 97.88 218 ARG A O 1
ATOM 1707 N N . SER A 1 219 ? 2.236 1.247 11.775 1.00 98.19 219 SER A N 1
ATOM 1708 C CA . SER A 1 219 ? 2.140 0.553 13.063 1.00 98.19 219 SER A CA 1
ATOM 1709 C C . SER A 1 219 ? 1.313 -0.734 12.976 1.00 98.19 219 SER A C 1
ATOM 1711 O O . SER A 1 219 ? 1.681 -1.741 13.581 1.00 98.19 219 SER A O 1
ATOM 1713 N N . MET A 1 220 ? 0.243 -0.750 12.174 1.00 98.31 220 MET A N 1
ATOM 1714 C CA . MET A 1 220 ? -0.513 -1.972 11.879 1.00 98.31 220 MET A CA 1
ATOM 1715 C C . MET A 1 220 ? 0.374 -3.028 11.202 1.00 98.31 220 MET A C 1
ATOM 1717 O O . MET A 1 220 ? 0.349 -4.197 11.603 1.00 98.31 220 MET A O 1
ATOM 1721 N N . ALA A 1 221 ? 1.196 -2.619 10.228 1.00 98.00 221 ALA A N 1
ATOM 1722 C CA . ALA A 1 221 ? 2.134 -3.517 9.559 1.00 98.00 221 ALA A CA 1
ATOM 1723 C C . ALA A 1 221 ? 3.167 -4.106 10.539 1.00 98.00 221 ALA A C 1
ATOM 1725 O O . ALA A 1 221 ? 3.346 -5.325 10.611 1.00 98.00 221 ALA A O 1
ATOM 1726 N N . GLU A 1 222 ? 3.793 -3.255 11.355 1.00 97.81 222 GLU A N 1
ATOM 1727 C CA . GLU A 1 222 ? 4.768 -3.656 12.377 1.00 97.81 222 GLU A CA 1
ATOM 1728 C C . GLU A 1 222 ? 4.163 -4.576 13.443 1.00 97.81 222 GLU A C 1
ATOM 1730 O O . GLU A 1 222 ? 4.789 -5.557 13.861 1.00 97.81 222 GLU A O 1
ATOM 1735 N N . PHE A 1 223 ? 2.938 -4.290 13.893 1.00 97.75 223 PHE A N 1
ATOM 1736 C CA . PHE A 1 223 ? 2.215 -5.141 14.832 1.00 97.75 223 PHE A CA 1
ATOM 1737 C C . PHE A 1 223 ? 2.005 -6.543 14.264 1.00 97.75 223 PHE A C 1
ATOM 1739 O O . PHE A 1 223 ? 2.252 -7.528 14.971 1.00 97.75 223 PHE A O 1
ATOM 1746 N N . CYS A 1 224 ? 1.579 -6.653 13.004 1.00 96.75 224 CYS A N 1
ATOM 1747 C CA . CYS A 1 224 ? 1.417 -7.955 12.376 1.00 96.75 224 CYS A CA 1
ATOM 1748 C C . CYS A 1 224 ? 2.760 -8.701 12.354 1.00 96.75 224 CYS A C 1
ATOM 1750 O O . CYS A 1 224 ? 2.865 -9.809 12.885 1.00 96.75 224 CYS A O 1
ATOM 1752 N N . GLU A 1 225 ? 3.817 -8.051 11.865 1.00 95.19 225 GLU A N 1
ATOM 1753 C CA . GLU A 1 225 ? 5.177 -8.601 11.748 1.00 95.19 225 GLU A CA 1
ATOM 1754 C C . GLU A 1 225 ? 5.873 -8.881 13.100 1.00 95.19 225 GLU A C 1
ATOM 1756 O O . GLU A 1 225 ? 7.060 -9.202 13.132 1.00 95.19 225 GLU A O 1
ATOM 1761 N N . ARG A 1 226 ? 5.148 -8.789 14.228 1.00 92.69 226 ARG A N 1
ATOM 1762 C CA . ARG A 1 226 ? 5.630 -8.991 15.609 1.00 92.69 226 ARG A CA 1
ATOM 1763 C C . ARG A 1 226 ? 6.732 -8.018 16.035 1.00 92.69 226 ARG A C 1
ATOM 1765 O O . ARG A 1 226 ? 7.472 -8.296 16.974 1.00 92.69 226 ARG A O 1
ATOM 1772 N N . ARG A 1 227 ? 6.805 -6.864 15.379 1.00 91.62 227 ARG A N 1
ATOM 1773 C CA . ARG A 1 227 ? 7.714 -5.759 15.709 1.00 91.62 227 ARG A CA 1
ATOM 1774 C C . ARG A 1 227 ? 7.034 -4.685 16.563 1.00 91.62 227 ARG A C 1
ATOM 1776 O O . ARG A 1 227 ? 7.721 -3.875 17.170 1.00 91.62 227 ARG A O 1
ATOM 1783 N N . GLY A 1 228 ? 5.701 -4.718 16.655 1.00 93.38 228 GLY A N 1
ATOM 1784 C CA . GLY A 1 228 ? 4.886 -3.795 17.451 1.00 93.38 228 GLY A CA 1
ATOM 1785 C C . GLY A 1 228 ? 3.901 -4.473 18.416 1.00 93.38 228 GLY A C 1
ATOM 1786 O O . GLY A 1 228 ? 3.778 -5.704 18.480 1.00 93.38 228 GLY A O 1
ATOM 1787 N N . LYS A 1 229 ? 3.164 -3.642 19.165 1.00 96.44 229 LYS A N 1
ATOM 1788 C CA . LYS A 1 229 ? 2.129 -4.040 20.136 1.00 96.44 229 LYS A CA 1
ATOM 1789 C C . LYS A 1 229 ? 0.759 -3.515 19.706 1.00 96.44 229 LYS A C 1
ATOM 1791 O O . LYS A 1 229 ? 0.667 -2.422 19.159 1.00 96.44 229 LYS A O 1
ATOM 1796 N N . GLU A 1 230 ? -0.302 -4.260 20.015 1.00 97.06 230 GLU A N 1
ATOM 1797 C CA . GLU A 1 230 ? -1.680 -3.835 19.716 1.00 97.06 230 GLU A CA 1
ATOM 1798 C C . GLU A 1 230 ? -2.014 -2.500 20.396 1.00 97.06 230 GLU A C 1
ATOM 1800 O O . GLU A 1 230 ? -2.629 -1.633 19.788 1.00 97.06 230 GLU A O 1
ATOM 1805 N N . SER A 1 231 ? -1.523 -2.287 21.621 1.00 97.50 231 SER A N 1
ATOM 1806 C CA . SER A 1 231 ? -1.715 -1.036 22.361 1.00 97.50 231 SER A CA 1
ATOM 1807 C C . SER A 1 231 ? -1.174 0.191 21.622 1.00 97.50 231 SER A C 1
ATOM 1809 O O . SER A 1 231 ? -1.753 1.264 21.731 1.00 97.50 231 SER A O 1
ATOM 1811 N N . THR A 1 232 ? -0.088 0.047 20.853 1.00 97.50 232 THR A N 1
ATOM 1812 C CA . THR A 1 232 ? 0.469 1.138 20.037 1.00 97.50 232 THR A CA 1
ATOM 1813 C C . THR A 1 232 ? -0.447 1.460 18.861 1.00 97.50 232 THR A C 1
ATOM 1815 O O . THR A 1 232 ? -0.692 2.631 18.584 1.00 97.50 232 THR A O 1
ATOM 1818 N N . VAL A 1 233 ? -1.005 0.431 18.217 1.00 97.00 233 VAL A N 1
ATOM 1819 C CA . VAL A 1 233 ? -1.998 0.595 17.146 1.00 97.00 233 VAL A CA 1
ATOM 1820 C C . VAL A 1 233 ? -3.237 1.311 17.684 1.00 97.00 233 VAL A C 1
ATOM 1822 O O . VAL A 1 233 ? -3.664 2.303 17.103 1.00 97.00 233 VAL A O 1
ATOM 1825 N N . ALA A 1 234 ? -3.770 0.866 18.826 1.00 96.62 234 ALA A N 1
ATOM 1826 C CA . ALA A 1 234 ? -4.922 1.492 19.472 1.00 96.62 234 ALA A CA 1
ATOM 1827 C C . ALA A 1 234 ? -4.646 2.953 19.868 1.00 96.62 234 ALA A C 1
ATOM 1829 O O . ALA A 1 234 ? -5.463 3.830 19.600 1.00 96.62 234 ALA A O 1
ATOM 1830 N N . GLN A 1 235 ? -3.475 3.235 20.449 1.00 97.31 235 GLN A N 1
ATOM 1831 C CA . GLN A 1 235 ? -3.074 4.592 20.822 1.00 97.31 235 GLN A CA 1
ATOM 1832 C C . GLN A 1 235 ? -3.000 5.523 19.606 1.00 97.31 235 GLN A C 1
ATOM 1834 O O . GLN A 1 235 ? -3.497 6.645 19.668 1.00 97.31 235 GLN A O 1
ATOM 1839 N N . LEU A 1 236 ? -2.388 5.070 18.507 1.00 95.44 236 LEU A N 1
ATOM 1840 C CA . LEU A 1 236 ? -2.299 5.857 17.278 1.00 95.44 236 LEU A CA 1
ATOM 1841 C C . LEU A 1 236 ? -3.673 6.056 16.637 1.00 95.44 236 LEU A C 1
ATOM 1843 O O . LEU A 1 236 ? -3.958 7.155 16.176 1.00 95.44 236 LEU A O 1
ATOM 1847 N N . ALA A 1 237 ? -4.536 5.036 16.653 1.00 95.62 237 ALA A N 1
ATOM 1848 C CA . ALA A 1 237 ? -5.889 5.129 16.112 1.00 95.62 237 ALA A CA 1
ATOM 1849 C C . ALA A 1 237 ? -6.726 6.189 16.840 1.00 95.62 237 ALA A C 1
ATOM 1851 O O . ALA A 1 237 ? -7.396 6.988 16.198 1.00 95.62 237 ALA A O 1
ATOM 1852 N N . SER A 1 238 ? -6.625 6.266 18.168 1.00 95.19 238 SER A N 1
ATOM 1853 C CA . SER A 1 238 ? -7.296 7.302 18.966 1.00 95.19 238 SER A CA 1
ATOM 1854 C C . SER A 1 238 ? -6.784 8.723 18.706 1.00 95.19 238 SER A C 1
ATOM 1856 O O . SER A 1 238 ? -7.422 9.682 19.132 1.00 95.19 238 SER A O 1
ATOM 1858 N N . ALA A 1 239 ? -5.619 8.868 18.070 1.00 94.44 239 ALA A N 1
ATOM 1859 C CA . ALA A 1 239 ? -4.984 10.158 17.829 1.00 94.44 239 ALA A CA 1
ATOM 1860 C C . ALA A 1 239 ? -5.246 10.728 16.427 1.00 94.44 239 ALA A C 1
ATOM 1862 O O . ALA A 1 239 ? -4.894 11.886 16.199 1.00 94.44 239 ALA A O 1
ATOM 1863 N N . VAL A 1 240 ? -5.785 9.940 15.487 1.00 89.81 240 VAL A N 1
ATOM 1864 C CA . VAL A 1 240 ? -6.070 10.383 14.106 1.00 89.81 240 VAL A CA 1
ATOM 1865 C C . VAL A 1 240 ? -7.204 11.398 14.098 1.00 89.81 240 VAL A C 1
ATOM 1867 O O . VAL A 1 240 ? -6.889 12.563 13.733 1.00 89.81 240 VAL A O 1
#

Secondary structure (DSSP, 8-state):
--SSSSSSSSSSSS-S-----TTSSSSTT-----S--SSSTTHHHHHHHHTGGGGSTTEEEEEEEEESSS--EEEEEEESSS-EEEEEEEESS-THHHHHHHHHHTTSS--SSS-TTTHHHHHHHHHHHHHTTS-SSGGGSPEEEEEEEE-HHHHHHHHHHHHHHHTT-PPPPTTGGGGGGSSSEEEEEEEEETTEEEEEEEES--SHHHHHHHHHHHHHHHHHTTSS-HHHHHHHHTT-